Protein AF-A0A6J7ZXY6-F1 (afdb_monomer)

Secondary structure (DSSP, 8-state):
-HHHHHHHHHHH-GGGHHHHHHHHHTTTS--HHHHHHHHHHHHHHT------------S-TTTT-EEEEEEEEEEEEETTTTEEEEEEEEEEE-TT--EEEEEEEEEE-SS--SSHHHHHHHHHHHHHHHHHHHHHHHHHHTT-TT---EEEEE-S-HHHHHHHH--SPPS-TTHHHHHHHHHHHHHTTSB-

Radius of gyration: 18.3 Å; Cα contacts (8 Å, |Δi|>4): 300; chains: 1; bounding box: 50×27×46 Å

Sequence (192 aa):
MVGQLNWAVQGSRPDLAFELVDLSTKLKSALVCDLLRAIKNIGKLQDIGPIQFFPSLKGNVTEDWEIFVFSDAVLGNINDGKGSTGAHIVWIKDRIGKCCPISWQANKIERVVRSSIAAEALSLQDGLETALYFRKIIGDICGVGERIITITAFIDDKSVTEALKSTKLVEDKRLRIDIAAICEMIQNNYVR

Mean predicted aligned error: 6.18 Å

Organism: Mytilus coruscus (NCBI:txid42192)

pLDDT: mean 86.57, std 6.49, range [59.22, 95.5]

Structure (mmCIF, N/CA/C/O backbone):
data_AF-A0A6J7ZXY6-F1
#
_entry.id   AF-A0A6J7ZXY6-F1
#
loop_
_atom_site.group_PDB
_atom_site.id
_atom_site.type_symbol
_atom_site.label_atom_id
_atom_site.label_alt_id
_atom_site.label_comp_id
_atom_site.label_asym_id
_atom_site.label_entity_id
_atom_site.label_seq_id
_atom_site.pdbx_PDB_ins_code
_atom_site.Cartn_x
_atom_site.Cartn_y
_atom_site.Cartn_z
_atom_site.occupancy
_atom_site.B_iso_or_equiv
_atom_site.auth_seq_id
_atom_site.auth_comp_id
_atom_site.auth_asym_id
_atom_site.auth_atom_id
_atom_site.pdbx_PDB_model_num
ATOM 1 N N . MET A 1 1 ? 21.987 -8.716 -5.758 1.00 75.31 1 MET A N 1
ATOM 2 C CA . MET A 1 1 ? 21.887 -7.273 -5.438 1.00 75.31 1 MET A CA 1
ATOM 3 C C . MET A 1 1 ? 20.440 -6.816 -5.311 1.00 75.31 1 MET A C 1
ATOM 5 O O . MET A 1 1 ? 20.047 -6.510 -4.197 1.00 75.31 1 MET A O 1
ATOM 9 N N . VAL A 1 2 ? 19.613 -6.857 -6.366 1.00 83.75 2 VAL A N 1
ATOM 10 C CA . VAL A 1 2 ? 18.188 -6.445 -6.272 1.00 83.75 2 VAL A CA 1
ATOM 11 C C . VAL A 1 2 ? 17.410 -7.242 -5.215 1.00 83.75 2 VAL A C 1
ATOM 13 O O . VAL A 1 2 ? 16.651 -6.657 -4.457 1.00 83.75 2 VAL A O 1
ATOM 16 N N . GLY A 1 3 ? 17.671 -8.545 -5.063 1.00 85.62 3 GLY A N 1
ATOM 17 C CA . GLY A 1 3 ? 17.055 -9.344 -3.992 1.00 85.62 3 GLY A CA 1
ATOM 18 C C . GLY A 1 3 ? 17.457 -8.931 -2.565 1.00 85.62 3 GLY A C 1
ATOM 19 O O . GLY A 1 3 ? 16.627 -8.970 -1.667 1.00 85.62 3 GLY A O 1
ATOM 20 N N . GLN A 1 4 ? 18.701 -8.482 -2.354 1.00 85.44 4 GLN A N 1
ATOM 21 C CA . GLN A 1 4 ? 19.146 -7.972 -1.046 1.00 85.44 4 GLN A CA 1
ATOM 22 C C . GLN A 1 4 ? 18.495 -6.621 -0.738 1.00 85.44 4 GLN A C 1
ATOM 24 O O . GLN A 1 4 ? 18.045 -6.396 0.381 1.00 85.44 4 GLN A O 1
ATOM 29 N N . LEU A 1 5 ? 18.398 -5.752 -1.752 1.00 87.12 5 LEU A N 1
ATOM 30 C CA . LEU A 1 5 ? 17.653 -4.501 -1.655 1.00 87.12 5 LEU A CA 1
ATOM 31 C C . LEU A 1 5 ? 16.178 -4.775 -1.339 1.00 87.12 5 LEU A C 1
ATOM 33 O O . LEU A 1 5 ? 15.639 -4.135 -0.450 1.00 87.12 5 LEU A O 1
ATOM 37 N N . ASN A 1 6 ? 15.556 -5.762 -1.994 1.00 89.81 6 ASN A N 1
ATOM 38 C CA . ASN A 1 6 ? 14.167 -6.143 -1.738 1.00 89.81 6 ASN A CA 1
ATOM 39 C C . ASN A 1 6 ? 13.936 -6.522 -0.272 1.00 89.81 6 ASN A C 1
ATOM 41 O O . ASN A 1 6 ? 13.023 -6.005 0.362 1.00 89.81 6 ASN A O 1
ATOM 45 N N . TRP A 1 7 ? 14.799 -7.374 0.282 1.00 88.44 7 TRP A N 1
ATOM 46 C CA . TRP A 1 7 ? 14.688 -7.796 1.677 1.00 88.44 7 TRP A CA 1
ATOM 47 C C . TRP A 1 7 ? 14.783 -6.611 2.652 1.00 88.44 7 TRP A C 1
ATOM 49 O O . TRP A 1 7 ? 13.962 -6.486 3.557 1.00 88.44 7 TRP A O 1
ATOM 59 N N . ALA A 1 8 ? 15.733 -5.697 2.430 1.00 87.75 8 ALA A N 1
ATOM 60 C CA . ALA A 1 8 ? 15.884 -4.509 3.269 1.00 87.75 8 ALA A CA 1
ATOM 61 C C . ALA A 1 8 ? 14.718 -3.516 3.107 1.00 87.75 8 ALA A C 1
ATOM 63 O O . ALA A 1 8 ? 14.231 -2.958 4.088 1.00 87.75 8 ALA A O 1
ATOM 64 N N . VAL A 1 9 ? 14.236 -3.318 1.877 1.00 88.88 9 VAL A N 1
ATOM 65 C CA . VAL A 1 9 ? 13.092 -2.450 1.571 1.00 88.88 9 VAL A CA 1
ATOM 66 C C . VAL A 1 9 ? 11.843 -2.934 2.282 1.00 88.88 9 VAL A C 1
ATOM 68 O O . VAL A 1 9 ? 11.211 -2.141 2.969 1.00 88.88 9 VAL A O 1
ATOM 71 N N . GLN A 1 10 ? 11.509 -4.219 2.157 1.00 86.25 10 GLN A N 1
ATOM 72 C CA . GLN A 1 10 ? 10.311 -4.796 2.771 1.00 86.25 10 GLN A CA 1
ATOM 73 C C . GLN A 1 10 ? 10.369 -4.795 4.304 1.00 86.25 10 GLN A C 1
ATOM 75 O O . GLN A 1 10 ? 9.326 -4.757 4.945 1.00 86.25 10 GLN A O 1
ATOM 80 N N . GLY A 1 11 ? 11.569 -4.845 4.890 1.00 83.38 11 GLY A N 1
ATOM 81 C CA . GLY A 1 11 ? 11.743 -4.916 6.341 1.00 83.38 11 GLY A CA 1
ATOM 82 C C . GLY A 1 11 ? 11.893 -3.568 7.046 1.00 83.38 11 GLY A C 1
ATOM 83 O O . GLY A 1 11 ? 11.428 -3.428 8.172 1.00 83.38 11 GLY A O 1
ATOM 84 N N . SER A 1 12 ? 12.568 -2.588 6.435 1.00 85.31 12 SER A N 1
ATOM 85 C CA . SER A 1 12 ? 12.948 -1.356 7.148 1.00 85.31 12 SER A CA 1
ATOM 86 C C . SER A 1 12 ? 13.054 -0.083 6.302 1.00 85.31 12 SER A C 1
ATOM 88 O O . SER A 1 12 ? 13.195 1.004 6.870 1.00 85.31 12 SER A O 1
ATOM 90 N N . ARG A 1 13 ? 13.015 -0.176 4.964 1.00 86.31 13 ARG A N 1
ATOM 91 C CA . ARG A 1 13 ? 13.361 0.935 4.051 1.00 86.31 13 ARG A CA 1
ATOM 92 C C . ARG A 1 13 ? 12.286 1.217 2.990 1.00 86.31 13 ARG A C 1
ATOM 94 O O . ARG A 1 13 ? 12.505 0.950 1.806 1.00 86.31 13 ARG A O 1
ATOM 101 N N . PRO A 1 14 ? 11.133 1.788 3.387 1.00 87.88 14 PRO A N 1
ATOM 102 C CA . PRO A 1 14 ? 10.033 2.110 2.478 1.00 87.88 14 PRO A CA 1
ATOM 103 C C . PRO A 1 14 ? 10.421 3.199 1.471 1.00 87.88 14 PRO A C 1
ATOM 105 O O . PRO A 1 14 ? 9.926 3.211 0.350 1.00 87.88 14 PRO A O 1
ATOM 108 N N . ASP A 1 15 ? 11.366 4.069 1.832 1.00 87.81 15 ASP A N 1
ATOM 109 C CA . ASP A 1 15 ? 11.908 5.139 0.989 1.00 87.81 15 ASP A CA 1
ATOM 110 C C . ASP A 1 15 ? 12.564 4.625 -0.304 1.00 87.81 15 ASP A C 1
ATOM 112 O O . ASP A 1 15 ? 12.616 5.336 -1.307 1.00 87.81 15 ASP A O 1
ATOM 116 N N . LEU A 1 16 ? 13.044 3.379 -0.304 1.00 89.31 16 LEU A N 1
ATOM 117 C CA . LEU A 1 16 ? 13.686 2.745 -1.456 1.00 89.31 16 LEU A CA 1
ATOM 118 C C . LEU A 1 16 ? 12.733 1.832 -2.250 1.00 89.31 16 LEU A C 1
ATOM 120 O O . LEU A 1 16 ? 13.167 1.193 -3.211 1.00 89.31 16 LEU A O 1
ATOM 124 N N . ALA A 1 17 ? 11.444 1.779 -1.895 1.00 89.81 17 ALA A N 1
ATOM 125 C CA . ALA A 1 17 ? 10.475 0.892 -2.538 1.00 89.81 17 ALA A CA 1
ATOM 126 C C . ALA A 1 17 ? 10.299 1.184 -4.034 1.00 89.81 17 ALA A C 1
ATOM 128 O O . ALA A 1 17 ? 10.324 0.263 -4.846 1.00 89.81 17 ALA A O 1
ATOM 129 N N . PHE A 1 18 ? 10.215 2.456 -4.431 1.00 89.75 18 PHE A N 1
ATOM 130 C CA . PHE A 1 18 ? 10.118 2.818 -5.848 1.00 89.75 18 PHE A CA 1
ATOM 131 C C . PHE A 1 18 ? 11.374 2.427 -6.643 1.00 89.75 18 PHE A C 1
ATOM 133 O O . PHE A 1 18 ? 11.282 1.841 -7.722 1.00 89.75 18 PHE A O 1
ATOM 140 N N . GLU A 1 19 ? 12.556 2.716 -6.093 1.00 89.31 19 GLU A N 1
ATOM 141 C CA . GLU A 1 19 ? 13.845 2.376 -6.708 1.00 89.31 19 GLU A CA 1
ATOM 142 C C . GLU A 1 19 ? 13.975 0.872 -6.957 1.00 89.31 19 GLU A C 1
ATOM 144 O O . GLU A 1 19 ? 14.462 0.443 -8.004 1.00 89.31 19 GLU A O 1
ATOM 149 N N . LEU A 1 20 ? 13.503 0.064 -6.010 1.00 90.62 20 LEU A N 1
ATOM 150 C CA . LEU A 1 20 ? 13.447 -1.379 -6.159 1.00 90.62 20 LEU A CA 1
ATOM 151 C C . LEU A 1 20 ? 12.555 -1.803 -7.336 1.00 90.62 20 LEU A C 1
ATOM 153 O O . LEU A 1 20 ? 12.966 -2.664 -8.115 1.00 90.62 20 LEU A O 1
ATOM 157 N N . VAL A 1 21 ? 11.363 -1.214 -7.478 1.00 90.69 21 VAL A N 1
ATOM 158 C CA . VAL A 1 21 ? 10.442 -1.529 -8.583 1.00 90.69 21 VAL A CA 1
ATOM 159 C C . VAL A 1 21 ? 11.074 -1.173 -9.925 1.00 90.69 21 VAL A C 1
ATOM 161 O O . VAL A 1 21 ? 11.109 -2.020 -10.818 1.00 90.69 21 VAL A O 1
ATOM 164 N N . ASP A 1 22 ? 11.629 0.034 -10.063 1.00 89.06 22 ASP A N 1
ATOM 165 C CA . ASP A 1 22 ? 12.266 0.480 -11.309 1.00 89.06 22 ASP A CA 1
ATOM 166 C C . ASP A 1 22 ? 13.415 -0.461 -11.710 1.00 89.06 22 ASP A C 1
ATOM 168 O O . ASP A 1 22 ? 13.424 -1.008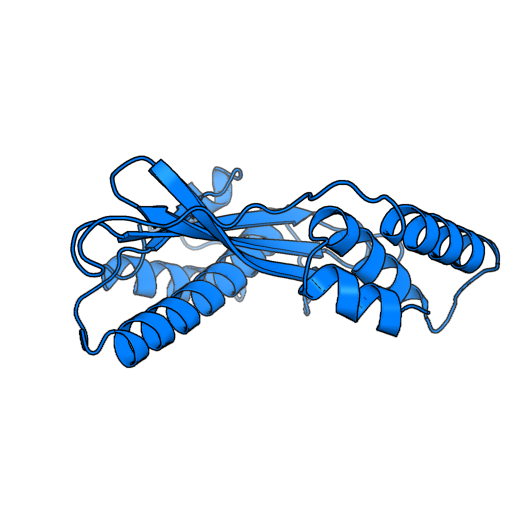 -12.817 1.00 89.06 22 ASP A O 1
ATOM 172 N N . LEU A 1 23 ? 14.332 -0.761 -10.782 1.00 89.56 23 LEU A N 1
ATOM 173 C CA . LEU A 1 23 ? 15.446 -1.684 -11.030 1.00 89.56 23 LEU A CA 1
ATOM 174 C C . LEU A 1 23 ? 14.967 -3.106 -11.363 1.00 89.56 23 LEU A C 1
ATOM 176 O O . LEU A 1 23 ? 15.538 -3.756 -12.239 1.00 89.56 23 LEU A O 1
ATOM 180 N N . SER A 1 24 ? 13.911 -3.585 -10.699 1.00 89.00 24 SER A N 1
ATOM 181 C CA . SER A 1 24 ? 13.323 -4.906 -10.952 1.00 89.00 24 SER A CA 1
ATOM 182 C C . SER A 1 24 ? 12.752 -5.011 -12.369 1.00 89.00 24 SER A C 1
ATOM 184 O O . SER A 1 24 ? 12.989 -5.996 -13.072 1.00 89.00 24 SER A O 1
ATOM 186 N N . THR A 1 25 ? 12.071 -3.965 -12.849 1.00 86.69 25 THR A N 1
ATOM 187 C CA . THR A 1 25 ? 11.499 -3.962 -14.206 1.00 86.69 25 THR A CA 1
ATOM 188 C C . THR A 1 25 ? 12.548 -3.960 -15.317 1.00 86.69 25 THR A C 1
ATOM 190 O O . THR A 1 25 ? 12.292 -4.499 -16.396 1.00 86.69 25 THR A O 1
ATOM 193 N N . LYS A 1 26 ? 13.751 -3.444 -15.041 1.00 86.94 26 LYS A N 1
ATOM 194 C CA . LYS A 1 26 ? 14.862 -3.353 -16.000 1.00 86.94 26 LYS A CA 1
ATOM 195 C C . LYS A 1 26 ? 15.798 -4.560 -15.997 1.00 86.94 26 LYS A C 1
ATOM 197 O O . LYS A 1 26 ? 16.698 -4.610 -16.825 1.00 86.94 26 LYS A O 1
ATOM 202 N N . LEU A 1 27 ? 15.585 -5.570 -15.146 1.00 84.62 27 LEU A N 1
ATOM 203 C CA . LEU A 1 27 ? 16.504 -6.712 -14.994 1.00 84.62 27 LEU A CA 1
ATOM 204 C C . LEU A 1 27 ? 16.863 -7.433 -16.306 1.00 84.62 27 LEU A C 1
ATOM 206 O O . LEU A 1 27 ? 17.979 -7.924 -16.444 1.00 84.62 27 LEU A O 1
ATOM 210 N N . LYS A 1 28 ? 15.938 -7.499 -17.273 1.00 84.75 28 LYS A N 1
ATOM 211 C CA . LYS A 1 28 ? 16.173 -8.161 -18.571 1.00 84.75 28 LYS A CA 1
ATOM 212 C C . LYS A 1 28 ? 17.023 -7.335 -19.541 1.00 84.75 28 LYS A C 1
ATOM 214 O O . LYS A 1 28 ? 17.613 -7.904 -20.451 1.00 84.75 28 LYS A O 1
ATOM 219 N N . SER A 1 29 ? 17.055 -6.017 -19.373 1.00 86.56 29 SER A N 1
ATOM 220 C CA . SER A 1 29 ? 17.682 -5.060 -20.292 1.00 86.56 29 SER A CA 1
ATOM 221 C C . SER A 1 29 ? 18.500 -4.013 -19.533 1.00 86.56 29 SER A C 1
ATOM 223 O O . SER A 1 29 ? 18.517 -2.844 -19.912 1.00 86.56 29 SER A O 1
ATOM 225 N N . ALA A 1 30 ? 19.120 -4.420 -18.423 1.00 86.19 30 ALA A N 1
ATOM 226 C CA . ALA A 1 30 ? 19.816 -3.514 -17.521 1.00 86.19 30 ALA A CA 1
ATOM 227 C C . ALA A 1 30 ? 21.109 -2.987 -18.157 1.00 86.19 30 ALA A C 1
ATOM 229 O O . ALA A 1 30 ? 21.893 -3.749 -18.727 1.00 86.19 30 ALA A O 1
ATOM 230 N N . LEU A 1 31 ? 21.345 -1.684 -18.020 1.00 90.25 31 LEU A N 1
ATOM 231 C CA . LEU A 1 31 ? 22.559 -1.013 -18.474 1.00 90.25 31 LEU A CA 1
ATOM 232 C C . LEU A 1 31 ? 23.545 -0.810 -17.313 1.00 90.25 31 LEU A C 1
ATOM 234 O O . LEU A 1 31 ? 23.211 -0.946 -16.135 1.00 90.25 31 LEU A O 1
ATOM 238 N N . VAL A 1 32 ? 24.782 -0.416 -17.634 1.00 90.12 32 VAL A N 1
ATOM 239 C CA . VAL A 1 32 ? 25.810 -0.097 -16.622 1.00 90.12 32 VAL A CA 1
ATOM 240 C C . VAL A 1 32 ? 25.341 1.018 -15.677 1.00 90.12 32 VAL A C 1
ATOM 242 O O . VAL A 1 32 ? 25.630 0.980 -14.482 1.00 90.12 32 VAL A O 1
ATOM 245 N N . CYS A 1 33 ? 24.569 1.987 -16.177 1.00 89.44 33 CYS A N 1
ATOM 246 C CA . CYS A 1 33 ? 23.995 3.043 -15.344 1.00 89.44 33 CYS A CA 1
ATOM 247 C C . CYS A 1 33 ? 23.005 2.503 -14.294 1.00 89.44 33 CYS A C 1
ATOM 249 O O . CYS A 1 33 ? 23.024 2.978 -13.157 1.00 89.44 33 CYS A O 1
ATOM 251 N N . ASP A 1 34 ? 22.207 1.479 -14.619 1.00 90.00 34 ASP A N 1
ATOM 252 C CA . ASP A 1 34 ? 21.283 0.841 -13.672 1.00 90.00 34 ASP A CA 1
ATOM 253 C C . ASP A 1 34 ? 22.047 0.091 -12.573 1.00 90.00 34 ASP A C 1
ATOM 255 O O . ASP A 1 34 ? 21.680 0.152 -11.398 1.00 90.00 34 ASP A O 1
ATOM 259 N N . LEU A 1 35 ? 23.167 -0.553 -12.927 1.00 89.25 35 LEU A N 1
ATOM 260 C CA . LEU A 1 35 ? 24.052 -1.192 -11.951 1.00 89.25 35 LEU A CA 1
ATOM 261 C C . LEU A 1 35 ? 24.656 -0.167 -10.980 1.00 89.25 35 LEU A C 1
ATOM 263 O O . LEU A 1 35 ? 24.633 -0.380 -9.767 1.00 89.25 35 LEU A O 1
ATOM 267 N N . LEU A 1 36 ? 25.152 0.965 -11.489 1.00 91.31 36 LEU A N 1
ATOM 268 C CA . LEU A 1 36 ? 25.684 2.047 -10.652 1.00 91.31 36 LEU A CA 1
ATOM 269 C C . LEU A 1 36 ? 24.608 2.629 -9.722 1.00 91.31 36 LEU A C 1
ATOM 271 O O . LEU A 1 36 ? 24.882 2.906 -8.551 1.00 91.31 36 LEU A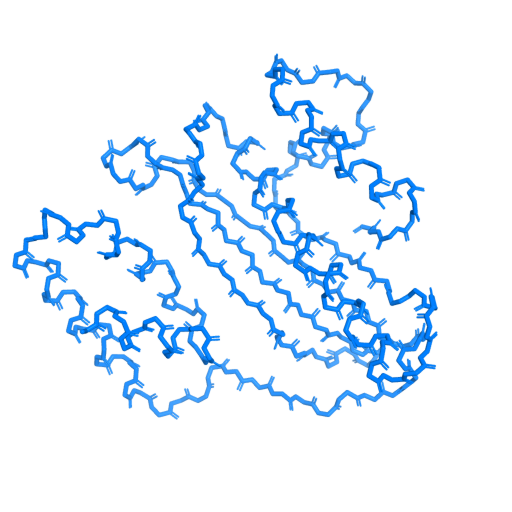 O 1
ATOM 275 N N . ARG A 1 37 ? 23.366 2.759 -10.204 1.00 90.31 37 ARG A N 1
ATOM 276 C CA . ARG A 1 37 ? 22.218 3.185 -9.389 1.00 90.31 37 ARG A CA 1
ATOM 277 C C . ARG A 1 37 ? 21.902 2.176 -8.284 1.00 90.31 37 ARG A C 1
ATOM 279 O O . ARG A 1 37 ? 21.715 2.576 -7.135 1.00 90.31 37 ARG A O 1
ATOM 286 N N . ALA A 1 38 ? 21.920 0.879 -8.593 1.00 89.31 38 ALA A N 1
ATOM 287 C CA . ALA A 1 38 ? 21.727 -0.180 -7.606 1.00 89.31 38 ALA A CA 1
ATOM 288 C C . ALA A 1 38 ? 22.808 -0.154 -6.511 1.00 89.31 38 ALA A C 1
ATOM 290 O O . ALA A 1 38 ? 22.477 -0.232 -5.329 1.00 89.31 3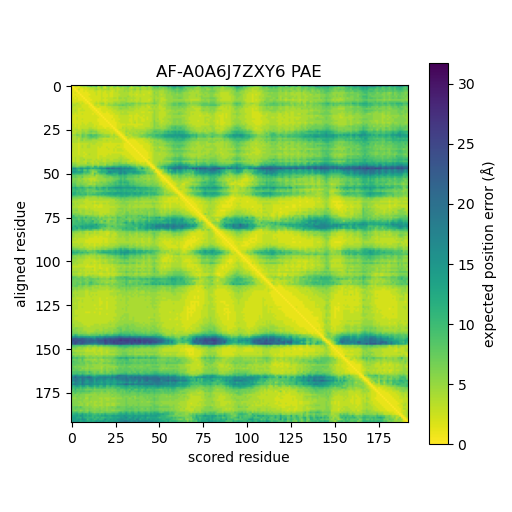8 ALA A O 1
ATOM 291 N N . ILE A 1 39 ? 24.084 0.022 -6.881 1.00 90.00 39 ILE A N 1
ATOM 292 C CA . ILE A 1 39 ? 25.198 0.163 -5.926 1.00 90.00 39 ILE A CA 1
ATOM 293 C C . ILE A 1 39 ? 24.979 1.376 -5.017 1.00 90.00 39 ILE A C 1
ATOM 295 O O . ILE A 1 39 ? 25.091 1.257 -3.799 1.00 90.00 39 ILE A O 1
ATOM 299 N N . LYS A 1 40 ? 24.606 2.528 -5.589 1.00 89.62 40 LYS A N 1
ATOM 300 C CA . LYS A 1 40 ? 24.323 3.747 -4.820 1.00 89.62 40 LYS A CA 1
ATOM 301 C C . LYS A 1 40 ? 23.202 3.533 -3.800 1.00 89.62 40 LYS A C 1
ATOM 303 O O . LYS A 1 40 ? 23.330 3.965 -2.659 1.00 89.62 40 LYS A O 1
ATOM 308 N N . ASN A 1 41 ? 22.117 2.862 -4.190 1.00 87.50 41 ASN A N 1
ATOM 309 C CA . ASN A 1 41 ? 20.995 2.586 -3.289 1.00 87.50 41 ASN A CA 1
ATOM 310 C C . ASN A 1 41 ? 21.355 1.568 -2.196 1.00 87.50 41 ASN A C 1
ATOM 312 O O . ASN A 1 41 ? 20.910 1.725 -1.065 1.00 87.50 41 ASN A O 1
ATOM 316 N N . ILE A 1 42 ? 22.209 0.581 -2.486 1.00 87.00 42 ILE A N 1
ATOM 317 C CA . ILE A 1 42 ? 22.758 -0.314 -1.453 1.00 87.00 42 ILE A CA 1
ATOM 318 C C . ILE A 1 42 ? 23.657 0.458 -0.483 1.00 87.00 42 ILE A C 1
ATOM 320 O O . ILE A 1 42 ? 23.590 0.216 0.715 1.00 87.00 42 ILE A O 1
ATOM 324 N N . GLY A 1 43 ? 24.440 1.425 -0.968 1.00 86.06 43 GLY A N 1
ATOM 325 C CA . GLY A 1 43 ? 25.197 2.333 -0.102 1.00 86.06 43 GLY A CA 1
ATOM 326 C C . GLY A 1 43 ? 24.293 3.070 0.890 1.00 86.06 43 GLY A C 1
ATOM 327 O O . GLY A 1 43 ? 24.576 3.076 2.079 1.00 86.06 43 GLY A O 1
ATOM 328 N N . LYS A 1 44 ? 23.138 3.579 0.435 1.00 84.25 44 LYS A N 1
ATOM 329 C CA . LYS A 1 44 ? 22.141 4.214 1.320 1.00 84.25 44 LYS A CA 1
ATOM 330 C C . LYS A 1 44 ? 21.564 3.264 2.373 1.00 84.25 44 LYS A C 1
ATOM 332 O O . LYS A 1 44 ? 21.110 3.730 3.412 1.00 84.25 44 LYS A O 1
ATOM 337 N N . LEU A 1 45 ? 21.524 1.949 2.125 1.00 81.00 45 LEU A N 1
ATOM 338 C CA . LEU A 1 45 ? 21.080 0.975 3.135 1.00 81.00 45 LEU A CA 1
ATOM 339 C C . LEU A 1 45 ? 22.048 0.887 4.317 1.00 81.00 45 LEU A C 1
ATOM 341 O O . LEU A 1 45 ? 21.635 0.483 5.398 1.00 81.00 45 LEU A O 1
ATOM 345 N N . GLN A 1 46 ? 23.320 1.230 4.104 1.00 79.44 46 GLN A N 1
ATOM 346 C CA . GLN A 1 46 ? 24.345 1.218 5.146 1.00 79.44 46 GLN A CA 1
ATOM 347 C C . GLN A 1 46 ? 24.275 2.458 6.049 1.00 79.44 46 GLN A C 1
ATOM 349 O O . GLN A 1 46 ? 24.948 2.487 7.079 1.00 79.44 46 GLN A O 1
ATOM 354 N N . ASP A 1 47 ? 23.456 3.458 5.701 1.00 79.06 47 ASP A N 1
ATOM 355 C CA . ASP A 1 47 ? 23.191 4.601 6.571 1.00 79.06 47 ASP A CA 1
ATOM 356 C C . ASP A 1 47 ? 22.506 4.121 7.864 1.00 79.06 47 ASP A C 1
ATOM 358 O O . ASP A 1 47 ? 21.484 3.438 7.838 1.00 79.06 47 ASP A O 1
ATOM 362 N N . ILE A 1 48 ? 23.077 4.492 9.013 1.00 63.66 48 ILE A N 1
ATOM 363 C CA . ILE A 1 48 ? 22.755 3.926 10.342 1.00 63.66 48 ILE A CA 1
ATOM 364 C C . ILE A 1 48 ? 21.470 4.544 10.952 1.00 63.66 48 ILE A C 1
ATOM 366 O O . ILE A 1 48 ? 21.034 4.173 12.040 1.00 63.66 48 ILE A O 1
ATOM 370 N N . GLY A 1 49 ? 20.834 5.499 10.268 1.00 70.69 49 GLY A N 1
ATOM 371 C CA . GLY A 1 49 ? 19.658 6.205 10.780 1.00 70.69 49 GLY A CA 1
ATOM 372 C C . GLY A 1 49 ? 18.384 5.346 10.756 1.00 70.69 49 GLY A C 1
ATOM 373 O O . GLY A 1 49 ? 18.007 4.870 9.683 1.00 70.69 49 GLY A O 1
ATOM 374 N N . PRO A 1 50 ? 17.670 5.173 11.887 1.00 65.31 50 PRO A N 1
ATOM 375 C CA . PRO A 1 50 ? 16.371 4.513 11.876 1.00 65.31 50 PRO A CA 1
ATOM 376 C C . PRO A 1 50 ? 15.346 5.396 11.154 1.00 65.31 50 PRO A C 1
ATOM 378 O O . PRO A 1 50 ? 15.046 6.505 11.591 1.00 65.31 50 PRO A O 1
ATOM 381 N N . ILE A 1 51 ? 14.801 4.893 10.045 1.00 76.94 51 ILE A N 1
ATOM 382 C CA . ILE A 1 51 ? 13.706 5.548 9.304 1.00 76.94 51 ILE A CA 1
ATOM 383 C C . ILE A 1 51 ? 12.340 5.156 9.883 1.00 76.94 51 ILE A C 1
ATOM 385 O O . ILE A 1 51 ? 11.358 5.874 9.706 1.00 76.94 51 ILE A O 1
ATOM 389 N N . GLN A 1 52 ? 12.276 4.043 10.618 1.00 77.81 52 GLN A N 1
ATOM 390 C CA . GLN A 1 52 ? 11.047 3.510 11.195 1.00 77.81 52 GLN A CA 1
ATOM 391 C C . GLN A 1 52 ? 11.116 3.456 12.711 1.00 77.81 52 GLN A C 1
ATOM 393 O O . GLN A 1 52 ? 12.113 3.031 13.295 1.00 77.81 52 GLN A O 1
ATOM 398 N N . PHE A 1 53 ? 10.008 3.837 13.337 1.00 82.56 53 PHE A N 1
ATOM 399 C CA . PHE A 1 53 ? 9.830 3.790 14.776 1.00 82.56 53 PHE A CA 1
ATOM 400 C C . PHE A 1 53 ? 8.568 2.997 15.094 1.00 82.56 53 PHE A C 1
ATOM 402 O O . PHE A 1 53 ? 7.524 3.205 14.479 1.00 82.56 53 PHE A O 1
ATOM 409 N N . PHE A 1 54 ? 8.674 2.112 16.083 1.00 86.88 54 PHE A N 1
ATOM 410 C CA . PHE A 1 54 ? 7.571 1.291 16.576 1.00 86.88 54 PHE A CA 1
ATOM 411 C C . PHE A 1 54 ? 7.252 1.694 18.017 1.00 86.88 54 PHE A C 1
ATOM 413 O O . PHE A 1 54 ? 7.745 1.072 18.964 1.00 86.88 54 PHE A O 1
ATOM 420 N N . PRO A 1 55 ? 6.499 2.786 18.228 1.00 87.75 55 PRO A N 1
ATOM 421 C CA . PRO A 1 55 ? 6.071 3.158 19.565 1.00 87.75 55 PRO A CA 1
ATOM 422 C C . PRO A 1 55 ? 5.161 2.083 20.182 1.00 87.75 55 PRO A C 1
ATOM 424 O O . PRO A 1 55 ? 4.377 1.429 19.502 1.00 87.75 55 PRO A O 1
ATOM 427 N N . SER A 1 56 ? 5.209 1.931 21.510 1.00 88.25 56 SER A N 1
ATOM 428 C CA . SER A 1 56 ? 4.222 1.107 22.221 1.00 88.25 56 SER A CA 1
ATOM 429 C C . SER A 1 56 ? 2.844 1.761 22.117 1.00 88.25 56 SER A C 1
ATOM 431 O O . SER A 1 56 ? 2.611 2.806 22.740 1.00 88.25 56 SER A O 1
ATOM 433 N N . LEU A 1 57 ? 1.963 1.118 21.350 1.00 88.25 57 LEU A N 1
ATOM 434 C CA . LEU A 1 57 ? 0.544 1.448 21.248 1.00 88.25 57 LEU A CA 1
ATOM 435 C C . LEU A 1 57 ? -0.139 1.191 22.592 1.00 88.25 57 LEU A C 1
ATOM 437 O O . LEU A 1 57 ? 0.159 0.203 23.275 1.00 88.25 57 LEU A O 1
ATOM 441 N N . LYS A 1 58 ? -1.020 2.103 22.998 1.00 87.75 58 LYS A N 1
ATOM 442 C CA . LYS A 1 58 ? -1.797 1.998 24.240 1.00 87.75 58 LYS A CA 1
ATOM 443 C C . LYS A 1 58 ? -3.284 1.814 23.939 1.00 87.75 58 LYS A C 1
ATOM 445 O O . LYS A 1 58 ? -3.730 2.029 22.818 1.00 87.75 58 LYS A O 1
ATOM 450 N N . GLY A 1 59 ? -4.040 1.418 24.959 1.00 84.69 59 GLY A N 1
ATOM 451 C CA . GLY A 1 59 ? -5.490 1.249 24.859 1.00 84.69 59 GLY A CA 1
ATOM 452 C C . GLY A 1 59 ? -5.939 -0.158 24.468 1.00 84.69 59 GLY A C 1
ATOM 453 O O . GLY A 1 59 ? -5.133 -1.080 24.337 1.00 84.69 59 GLY A O 1
ATOM 454 N N . ASN A 1 60 ? -7.252 -0.309 24.341 1.00 84.56 60 ASN A N 1
ATOM 455 C CA . ASN A 1 60 ? -7.923 -1.530 23.925 1.00 84.56 60 ASN A CA 1
ATOM 456 C C . ASN A 1 60 ? -7.937 -1.627 22.395 1.00 84.56 60 ASN A C 1
ATOM 458 O O . ASN A 1 60 ? -8.405 -0.720 21.712 1.00 84.56 60 ASN A O 1
ATOM 462 N N . VAL A 1 61 ? -7.497 -2.768 21.867 1.00 82.88 61 VAL A N 1
ATOM 463 C CA . VAL A 1 61 ? -7.416 -3.064 20.427 1.00 82.88 61 VAL A CA 1
ATOM 464 C C . VAL A 1 61 ? -8.730 -2.802 19.686 1.00 82.88 61 VAL A C 1
ATOM 466 O O . VAL A 1 61 ? -8.717 -2.370 18.543 1.00 82.88 61 VAL A O 1
ATOM 469 N N . THR A 1 62 ? -9.875 -3.050 20.319 1.00 80.25 62 THR A N 1
ATOM 470 C CA . THR A 1 62 ? -11.180 -2.956 19.633 1.00 80.25 62 THR A CA 1
ATOM 471 C C . THR A 1 62 ? -11.794 -1.567 19.601 1.00 80.25 62 THR A C 1
ATOM 473 O O . THR A 1 62 ? -12.662 -1.316 18.772 1.00 80.25 62 THR A O 1
ATOM 476 N N . GLU A 1 63 ? -11.370 -0.679 20.495 1.00 82.81 63 GLU A N 1
ATOM 477 C CA . GLU A 1 63 ? -11.996 0.635 20.680 1.00 82.81 63 GLU A CA 1
ATOM 478 C C . GLU A 1 63 ? -11.026 1.775 20.372 1.00 82.81 63 GLU A C 1
ATOM 480 O O . GLU A 1 63 ? -11.430 2.808 19.844 1.00 82.81 63 GLU A O 1
ATOM 485 N N . ASP A 1 64 ? -9.746 1.587 20.695 1.00 88.25 64 ASP A N 1
ATOM 486 C CA . ASP A 1 64 ? -8.733 2.634 20.617 1.00 88.25 64 ASP A CA 1
ATOM 487 C C . ASP A 1 64 ? -7.836 2.511 19.382 1.00 88.25 64 ASP A C 1
ATOM 489 O O . ASP A 1 64 ? -7.115 3.463 19.079 1.00 88.25 64 ASP A O 1
ATOM 493 N N . TRP A 1 65 ? -7.807 1.353 18.711 1.00 90.69 65 TRP A N 1
ATOM 494 C CA . TRP A 1 65 ? -6.923 1.135 17.565 1.00 90.69 65 TRP A CA 1
ATOM 495 C C . TRP A 1 65 ? -7.644 1.374 16.243 1.00 90.69 65 TRP A C 1
ATOM 497 O O . TRP A 1 65 ? -8.800 0.998 16.051 1.00 90.69 65 TRP A O 1
ATOM 507 N N . GLU A 1 66 ? -6.917 1.974 15.312 1.00 91.88 66 GLU A N 1
ATOM 508 C CA . GLU A 1 66 ? -7.388 2.299 13.972 1.00 91.88 66 GLU A CA 1
ATOM 509 C C . GLU A 1 66 ? -6.292 1.971 12.956 1.00 91.88 66 GLU A C 1
ATOM 511 O O . GLU A 1 66 ? -5.107 2.196 13.215 1.00 91.88 66 GLU A O 1
ATOM 516 N N . ILE A 1 67 ? -6.673 1.423 11.804 1.00 93.75 67 ILE A N 1
ATOM 517 C CA . ILE A 1 67 ? -5.757 1.137 10.699 1.00 93.75 67 ILE A CA 1
ATOM 518 C C . ILE A 1 67 ? -5.897 2.238 9.657 1.00 93.75 67 ILE A C 1
ATOM 520 O O . ILE A 1 67 ? -6.998 2.544 9.212 1.00 93.75 67 ILE A O 1
ATOM 524 N N . PHE A 1 68 ? -4.774 2.806 9.239 1.00 94.62 68 PHE A N 1
ATOM 525 C CA . PHE A 1 68 ? -4.719 3.800 8.178 1.00 94.62 68 PHE A CA 1
ATOM 526 C C . PHE A 1 68 ? -4.079 3.232 6.932 1.00 94.62 68 PHE A C 1
ATOM 528 O O . PHE A 1 68 ? -3.043 2.577 7.013 1.00 94.62 68 PHE A O 1
ATOM 535 N N . VAL A 1 69 ? -4.663 3.539 5.783 1.00 95.50 69 VAL A N 1
ATOM 536 C CA . VAL A 1 69 ? -4.090 3.226 4.476 1.00 95.50 69 VAL A CA 1
ATOM 537 C C . VAL A 1 69 ? -3.830 4.531 3.759 1.00 95.50 69 VAL A C 1
ATOM 539 O O . VAL A 1 69 ? -4.753 5.307 3.550 1.00 95.50 69 VAL A O 1
ATOM 542 N N . PHE A 1 70 ? -2.587 4.768 3.372 1.00 94.81 70 PHE A N 1
ATOM 543 C CA . PHE A 1 70 ? -2.253 5.818 2.419 1.00 94.81 70 PHE A CA 1
ATOM 544 C C . PHE A 1 70 ? -1.942 5.146 1.096 1.00 94.81 70 PHE A C 1
ATOM 546 O O . PHE A 1 70 ? -1.179 4.178 1.075 1.00 94.81 70 PHE A O 1
ATOM 553 N N . SER A 1 71 ? -2.532 5.643 0.020 1.00 94.19 71 SER A N 1
ATOM 554 C CA . SER A 1 71 ? -2.287 5.156 -1.331 1.00 94.19 71 SER A CA 1
ATOM 555 C C . SER A 1 71 ? -1.967 6.323 -2.254 1.00 94.19 71 SER A C 1
ATOM 557 O O . SER A 1 71 ? -2.465 7.427 -2.043 1.00 94.19 71 SER A O 1
ATOM 559 N N . ASP A 1 72 ? -1.092 6.056 -3.215 1.00 92.88 72 ASP A N 1
ATOM 560 C CA . ASP A 1 72 ? -0.666 6.977 -4.266 1.00 92.88 72 ASP A CA 1
ATOM 561 C C . ASP A 1 72 ? -0.345 6.148 -5.521 1.00 92.88 72 ASP A C 1
ATOM 563 O O . ASP A 1 72 ? 0.093 4.986 -5.428 1.00 92.88 72 ASP A O 1
ATOM 567 N N . ALA A 1 73 ? -0.572 6.705 -6.707 1.00 92.06 73 ALA A N 1
ATOM 568 C CA . ALA A 1 73 ? -0.207 6.084 -7.964 1.00 92.06 73 ALA A CA 1
ATOM 569 C C . ALA A 1 73 ? 0.245 7.090 -9.028 1.00 92.06 73 ALA A C 1
ATOM 571 O O . ALA A 1 73 ? -0.373 8.112 -9.303 1.00 92.06 73 ALA A O 1
ATOM 572 N N . VAL A 1 74 ? 1.278 6.707 -9.781 1.00 89.94 74 VAL A N 1
ATOM 573 C CA . VAL A 1 74 ? 1.797 7.521 -10.884 1.00 89.94 74 VAL A CA 1
ATOM 574 C C . VAL A 1 74 ? 1.601 6.808 -12.218 1.00 89.94 74 VAL A C 1
ATOM 576 O O . VAL A 1 74 ? 2.087 5.694 -12.442 1.00 89.94 74 VAL A O 1
ATOM 579 N N . LEU A 1 75 ? 0.907 7.486 -13.136 1.00 88.56 75 LEU A N 1
ATOM 580 C CA . LEU A 1 75 ? 0.640 7.016 -14.495 1.00 88.56 75 LEU A CA 1
ATOM 581 C C . LEU A 1 75 ? 1.894 7.113 -15.380 1.00 88.56 75 LEU A C 1
ATOM 583 O O . LEU A 1 75 ? 2.475 8.185 -15.530 1.00 88.56 75 LEU A O 1
ATOM 587 N N . GLY A 1 76 ? 2.262 6.014 -16.042 1.00 83.38 76 GLY A N 1
ATOM 588 C CA . GLY A 1 76 ? 3.247 6.038 -17.133 1.00 83.38 76 GLY A CA 1
ATOM 589 C C . GLY A 1 76 ? 4.690 6.350 -16.711 1.00 83.38 76 GLY A C 1
ATOM 590 O O . GLY A 1 76 ? 5.469 6.849 -17.515 1.00 83.38 76 GLY A O 1
ATOM 591 N N . ASN A 1 77 ? 5.079 6.092 -15.466 1.00 85.19 77 ASN A N 1
ATOM 592 C CA . ASN A 1 77 ? 6.419 6.407 -14.959 1.00 85.19 77 ASN A CA 1
ATOM 593 C C . ASN A 1 77 ? 7.476 5.313 -15.210 1.00 85.19 77 ASN A C 1
ATOM 595 O O . ASN A 1 77 ? 8.664 5.572 -15.025 1.00 85.19 77 ASN A O 1
ATOM 599 N N . ILE A 1 78 ? 7.077 4.104 -15.621 1.00 81.75 78 ILE A N 1
ATOM 600 C CA . ILE A 1 78 ? 7.980 2.954 -15.804 1.00 81.75 78 ILE A CA 1
ATOM 601 C C . ILE A 1 78 ? 7.876 2.397 -17.235 1.00 81.75 78 ILE A C 1
ATOM 603 O O . ILE A 1 78 ? 6.846 2.527 -17.898 1.00 81.75 78 ILE A O 1
ATOM 607 N N . ASN A 1 79 ? 8.936 1.736 -17.720 1.00 76.38 79 ASN A N 1
ATOM 608 C CA . ASN A 1 79 ? 9.013 1.094 -19.042 1.00 76.38 79 ASN A CA 1
ATOM 609 C C . ASN A 1 79 ? 8.697 2.056 -20.203 1.00 76.38 79 ASN A C 1
ATOM 611 O O . ASN A 1 79 ? 7.794 1.786 -21.001 1.00 76.38 79 ASN A O 1
ATOM 615 N N . ASP A 1 80 ? 9.413 3.180 -20.276 1.00 75.44 80 ASP A N 1
ATOM 616 C CA . ASP A 1 80 ? 9.286 4.175 -21.352 1.00 75.44 80 ASP A CA 1
ATOM 617 C C . ASP A 1 80 ? 7.850 4.695 -21.545 1.00 75.44 80 ASP A C 1
ATOM 619 O O . ASP A 1 80 ? 7.349 4.801 -22.665 1.00 75.44 80 ASP A O 1
ATOM 623 N N . GLY A 1 81 ? 7.142 4.967 -20.444 1.00 73.38 81 GLY A N 1
ATOM 624 C CA . GLY A 1 81 ? 5.787 5.526 -20.496 1.00 73.38 81 GLY A CA 1
ATOM 625 C C . GLY A 1 81 ? 4.654 4.502 -20.523 1.00 73.38 81 GLY A C 1
ATOM 626 O O . GLY A 1 81 ? 3.486 4.882 -20.518 1.00 73.38 81 GLY A O 1
ATOM 627 N N . LYS A 1 82 ? 4.962 3.199 -20.577 1.00 75.19 82 LYS A N 1
ATOM 628 C CA . LYS A 1 82 ? 3.946 2.145 -20.769 1.00 75.19 82 LYS A CA 1
ATOM 629 C C . LYS A 1 82 ? 3.425 1.541 -19.467 1.00 75.19 82 LYS A C 1
ATOM 631 O O . LYS A 1 82 ? 2.335 0.974 -19.453 1.00 75.19 82 LYS A O 1
ATOM 636 N N . GLY A 1 83 ? 4.219 1.579 -18.402 1.00 82.12 83 GLY A N 1
ATOM 637 C CA . GLY A 1 83 ? 3.882 1.046 -17.084 1.00 82.12 83 GLY A CA 1
ATOM 638 C C . GLY A 1 83 ? 3.543 2.158 -16.102 1.00 82.12 83 GLY A C 1
ATOM 639 O O . GLY A 1 83 ? 4.102 3.245 -16.182 1.00 82.12 83 GLY A O 1
ATOM 640 N N . SER A 1 84 ? 2.639 1.863 -15.173 1.00 89.25 84 SER A N 1
ATOM 641 C CA . SER A 1 84 ? 2.303 2.745 -14.050 1.00 89.25 84 SER A CA 1
ATOM 642 C C . SER A 1 84 ? 2.700 2.070 -12.744 1.00 89.25 84 SER A C 1
ATOM 644 O O . SER A 1 84 ? 2.733 0.835 -12.686 1.00 89.25 84 SER A O 1
ATOM 646 N N . THR A 1 85 ? 2.979 2.858 -11.715 1.00 91.69 85 THR A N 1
ATOM 647 C CA . THR A 1 85 ? 3.323 2.357 -10.379 1.00 91.69 85 THR A CA 1
ATOM 648 C C . THR A 1 85 ? 2.242 2.755 -9.400 1.00 91.69 85 THR A C 1
ATOM 650 O O . THR A 1 85 ? 1.833 3.910 -9.396 1.00 91.69 85 THR A O 1
ATOM 653 N N . GLY A 1 86 ? 1.826 1.808 -8.569 1.00 92.31 86 GLY A N 1
ATOM 654 C CA . GLY A 1 86 ? 1.036 2.068 -7.374 1.00 92.31 86 GLY A CA 1
ATOM 655 C C . GLY A 1 86 ? 1.895 1.828 -6.140 1.00 92.31 86 GLY A C 1
ATOM 656 O O . GLY A 1 86 ? 2.758 0.941 -6.136 1.00 92.31 86 GLY A O 1
ATOM 657 N N . ALA A 1 87 ? 1.681 2.627 -5.107 1.00 93.50 87 ALA A N 1
ATOM 658 C CA . ALA A 1 87 ? 2.247 2.403 -3.796 1.00 93.50 87 ALA A CA 1
ATOM 659 C C . ALA A 1 87 ? 1.190 2.604 -2.713 1.00 93.50 87 ALA A C 1
ATOM 661 O O . ALA A 1 87 ? 0.315 3.463 -2.812 1.00 93.50 87 ALA A O 1
ATOM 662 N N . HIS A 1 88 ? 1.305 1.820 -1.651 1.00 94.44 88 HIS A N 1
ATOM 663 C CA . HIS A 1 88 ? 0.508 2.014 -0.455 1.00 94.44 88 HIS A CA 1
ATOM 664 C C . HIS A 1 88 ? 1.342 1.768 0.798 1.00 94.44 88 HIS A C 1
ATOM 666 O O . HIS A 1 88 ? 2.315 1.007 0.797 1.00 94.44 88 HIS A O 1
ATOM 672 N N . ILE A 1 89 ? 0.940 2.411 1.889 1.00 94.31 89 ILE A N 1
ATOM 673 C CA . ILE A 1 89 ? 1.470 2.158 3.224 1.00 94.31 89 ILE A CA 1
ATOM 674 C C . ILE A 1 89 ? 0.325 2.041 4.223 1.00 94.31 89 ILE A C 1
ATOM 676 O O . ILE A 1 89 ? -0.562 2.890 4.299 1.00 94.31 89 ILE A O 1
ATOM 680 N N . VAL A 1 90 ? 0.371 0.966 4.999 1.00 95.12 90 VAL A N 1
ATOM 681 C CA . VAL A 1 90 ? -0.581 0.637 6.049 1.00 95.12 90 VAL A CA 1
ATOM 682 C C . VAL A 1 90 ? 0.051 0.942 7.397 1.00 95.12 90 VAL A C 1
ATOM 684 O O . VAL A 1 90 ? 1.125 0.436 7.732 1.00 95.12 90 VAL A O 1
ATOM 687 N N . TRP A 1 91 ? -0.639 1.748 8.187 1.00 94.44 91 TRP A N 1
ATOM 688 C CA . TRP A 1 91 ? -0.270 2.095 9.549 1.00 94.44 91 TRP A CA 1
ATOM 689 C C . TRP A 1 91 ? -1.324 1.588 10.516 1.00 94.44 91 TRP A C 1
ATOM 691 O O . TRP A 1 91 ? -2.491 1.444 10.168 1.00 94.44 91 TRP A O 1
ATOM 701 N N . ILE A 1 92 ? -0.919 1.395 11.761 1.00 93.25 92 ILE A N 1
ATOM 702 C CA . ILE A 1 92 ? -1.832 1.284 12.889 1.00 93.25 92 ILE A CA 1
ATOM 703 C C . ILE A 1 92 ? -1.596 2.435 13.841 1.00 93.25 92 ILE A C 1
ATOM 705 O O . ILE A 1 92 ? -0.454 2.824 14.081 1.00 93.25 92 ILE A O 1
ATOM 709 N N . LYS A 1 93 ? -2.678 2.974 14.374 1.00 92.81 93 LYS A N 1
ATOM 710 C CA . LYS A 1 93 ? -2.684 4.111 15.273 1.00 92.81 93 LYS A CA 1
ATOM 711 C C . LYS A 1 93 ? -3.438 3.757 16.546 1.00 92.81 93 LYS A C 1
ATOM 713 O O . LYS A 1 93 ? -4.450 3.067 16.489 1.00 92.81 93 LYS A O 1
ATOM 718 N N . ASP A 1 94 ? -2.960 4.268 17.677 1.00 91.00 94 ASP A N 1
ATOM 719 C CA . ASP A 1 94 ? -3.725 4.290 18.923 1.00 91.00 94 ASP A CA 1
ATOM 720 C C . ASP A 1 94 ? -4.511 5.599 19.115 1.00 91.00 94 ASP A C 1
ATOM 722 O O . ASP A 1 94 ? -4.284 6.618 18.453 1.00 91.00 94 ASP A O 1
ATOM 726 N N . ARG A 1 95 ? -5.411 5.614 20.097 1.00 87.25 95 ARG A N 1
ATOM 727 C CA . ARG A 1 95 ? -6.205 6.796 20.458 1.00 87.25 95 ARG A CA 1
ATOM 728 C C . ARG A 1 95 ? -5.370 8.041 20.790 1.00 87.25 95 ARG A C 1
ATOM 730 O O . ARG A 1 95 ? -5.858 9.157 20.629 1.00 87.25 95 ARG A O 1
ATOM 737 N N . ILE A 1 96 ? -4.132 7.871 21.256 1.00 86.06 96 ILE A N 1
ATOM 738 C CA . ILE A 1 96 ? -3.224 8.964 21.645 1.00 86.06 96 ILE A CA 1
ATOM 739 C C . ILE A 1 96 ? -2.504 9.544 20.410 1.00 86.06 96 ILE A C 1
ATOM 741 O O . ILE A 1 96 ? -1.907 10.616 20.481 1.00 86.06 96 ILE A O 1
ATOM 745 N N . GLY A 1 97 ? -2.597 8.876 19.258 1.00 84.06 97 GLY A N 1
ATOM 746 C CA . GLY A 1 97 ? -1.976 9.295 18.007 1.00 84.06 97 GLY A CA 1
ATOM 747 C C . GLY A 1 97 ? -0.572 8.742 17.796 1.00 84.06 97 GLY A C 1
ATOM 748 O O . GLY A 1 97 ? 0.143 9.234 16.926 1.00 84.06 97 GLY A O 1
ATOM 749 N N . LYS A 1 98 ? -0.160 7.725 18.561 1.00 90.06 98 LYS A N 1
ATOM 750 C CA . LYS A 1 98 ? 1.051 6.965 18.244 1.00 90.06 98 LYS A CA 1
ATOM 751 C C . LYS A 1 98 ? 0.745 6.035 17.085 1.00 90.06 98 LYS A C 1
ATOM 753 O O . LYS A 1 98 ? -0.221 5.281 17.150 1.00 90.06 98 LYS A O 1
ATOM 758 N N . CYS A 1 99 ? 1.591 6.076 16.061 1.00 90.81 99 CYS A N 1
ATOM 759 C CA . CYS A 1 99 ? 1.414 5.283 1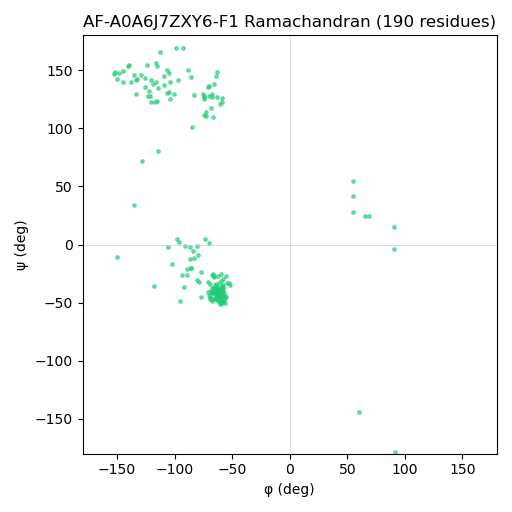4.855 1.00 90.81 99 CYS A CA 1
ATOM 760 C C . CYS A 1 99 ? 2.611 4.358 14.628 1.00 90.81 99 CYS A C 1
ATOM 762 O O . CYS A 1 99 ? 3.756 4.765 14.824 1.00 90.81 99 CYS A O 1
ATOM 764 N N . CYS A 1 100 ? 2.338 3.142 14.167 1.00 91.25 100 CYS A N 1
ATOM 765 C CA . CYS A 1 100 ? 3.334 2.171 13.732 1.00 91.25 100 CYS A CA 1
ATOM 766 C C . CYS A 1 100 ? 3.062 1.803 12.268 1.00 91.25 100 CYS A C 1
ATOM 768 O O . CYS A 1 100 ? 1.931 1.417 11.960 1.00 91.25 100 CYS A O 1
ATOM 770 N N . PRO A 1 101 ? 4.051 1.880 11.363 1.00 91.50 101 PRO A N 1
ATOM 7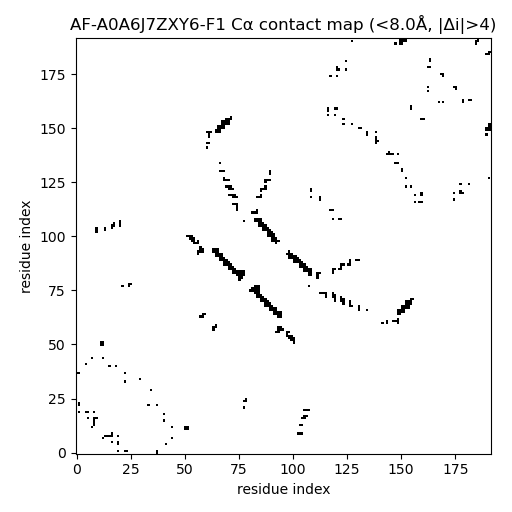71 C CA . PRO A 1 101 ? 3.892 1.338 10.020 1.00 91.50 101 PRO A CA 1
ATOM 772 C C . PRO A 1 101 ? 3.874 -0.194 10.110 1.00 91.50 101 PRO A C 1
ATOM 774 O O . PRO A 1 101 ? 4.758 -0.782 10.723 1.00 91.50 101 PRO A O 1
ATOM 777 N N . ILE A 1 102 ? 2.866 -0.848 9.534 1.00 90.69 102 ILE A N 1
ATOM 778 C CA . ILE A 1 102 ? 2.758 -2.317 9.534 1.00 90.69 102 ILE A CA 1
ATOM 779 C C . ILE A 1 102 ? 3.334 -2.889 8.246 1.00 90.69 102 ILE A C 1
ATOM 781 O O . ILE A 1 102 ? 4.091 -3.856 8.265 1.00 90.69 102 ILE A O 1
ATOM 785 N N . SER A 1 103 ? 2.928 -2.314 7.120 1.00 92.62 103 SER A N 1
ATOM 786 C CA . SER A 1 103 ? 3.266 -2.830 5.804 1.00 92.62 103 SER A CA 1
ATOM 787 C C . SER A 1 103 ? 3.283 -1.702 4.797 1.00 92.62 103 SER A C 1
ATOM 789 O O . SER A 1 103 ? 2.535 -0.736 4.912 1.00 92.62 103 SER A O 1
ATOM 791 N N . TRP A 1 104 ? 4.157 -1.819 3.815 1.00 93.19 104 TRP A N 1
ATOM 792 C CA . TRP A 1 104 ? 4.234 -0.918 2.684 1.00 93.19 104 TRP A CA 1
ATOM 793 C C . TRP A 1 104 ? 4.622 -1.721 1.463 1.00 93.19 104 TRP A C 1
ATOM 795 O O . TRP A 1 104 ? 5.366 -2.703 1.540 1.00 93.19 104 TRP A O 1
ATOM 805 N N . GLN A 1 105 ? 4.153 -1.260 0.318 1.00 91.56 105 GLN A N 1
ATOM 806 C CA . GLN A 1 105 ? 4.499 -1.865 -0.944 1.00 91.56 105 GLN A CA 1
ATOM 807 C C . GLN A 1 105 ? 4.476 -0.809 -2.036 1.00 91.56 105 GLN A C 1
ATOM 809 O O . GLN A 1 105 ? 3.626 0.076 -2.049 1.00 91.56 105 GLN A O 1
ATOM 814 N N . ALA A 1 106 ? 5.419 -0.922 -2.963 1.00 91.81 106 ALA A N 1
ATOM 815 C CA . ALA A 1 106 ? 5.351 -0.262 -4.252 1.00 91.81 106 ALA A CA 1
ATOM 816 C C . ALA A 1 106 ? 5.441 -1.359 -5.306 1.00 91.81 106 ALA A C 1
ATOM 818 O O . ALA A 1 106 ? 6.323 -2.214 -5.220 1.00 91.81 106 ALA A O 1
ATOM 819 N N . ASN A 1 107 ? 4.548 -1.335 -6.288 1.00 90.44 107 ASN A N 1
ATOM 820 C CA . ASN A 1 107 ? 4.520 -2.303 -7.373 1.00 90.44 107 ASN A CA 1
ATOM 821 C C . ASN A 1 107 ? 4.212 -1.614 -8.694 1.00 90.44 107 ASN A C 1
ATOM 823 O O . ASN A 1 107 ? 3.522 -0.597 -8.764 1.00 90.44 107 ASN A O 1
ATOM 827 N N . LYS A 1 108 ? 4.659 -2.245 -9.777 1.00 89.94 108 LYS A N 1
ATOM 828 C CA . LYS A 1 108 ? 4.105 -1.952 -11.091 1.00 89.94 108 LYS A CA 1
ATOM 829 C C . LYS A 1 108 ? 2.655 -2.442 -11.118 1.00 89.94 108 LYS A C 1
ATOM 831 O O . LYS A 1 108 ? 2.415 -3.618 -10.864 1.00 89.94 108 LYS A O 1
ATOM 836 N N . ILE A 1 109 ? 1.730 -1.566 -11.494 1.00 89.06 109 ILE A N 1
ATOM 837 C CA . ILE A 1 109 ? 0.327 -1.925 -11.708 1.00 89.06 109 ILE A CA 1
ATOM 838 C C . ILE A 1 109 ? 0.269 -3.005 -12.794 1.00 89.06 109 ILE A C 1
ATOM 840 O O . ILE A 1 109 ? 0.831 -2.833 -13.882 1.00 89.06 109 ILE A O 1
ATOM 844 N N . GLU A 1 110 ? -0.385 -4.131 -12.493 1.00 81.88 110 GLU A N 1
ATOM 845 C CA . GLU A 1 110 ? -0.350 -5.333 -13.337 1.00 81.88 110 GLU A CA 1
ATOM 846 C C . GLU A 1 110 ? -0.860 -5.073 -14.759 1.00 81.88 110 GLU A C 1
ATOM 848 O O . GLU A 1 110 ? -0.334 -5.611 -15.739 1.00 81.88 110 GLU A O 1
ATOM 853 N N . ARG A 1 111 ? -1.866 -4.200 -14.881 1.00 83.19 111 ARG A N 1
ATOM 854 C CA . ARG A 1 111 ? -2.472 -3.817 -16.157 1.00 83.19 111 ARG A CA 1
ATOM 855 C C . ARG A 1 111 ? -2.066 -2.411 -16.589 1.00 83.19 111 ARG A C 1
ATOM 857 O O . ARG A 1 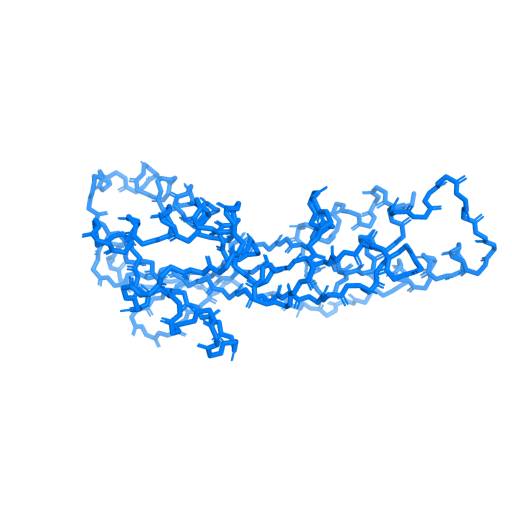111 ? -1.872 -1.510 -15.779 1.00 83.19 111 ARG A O 1
ATOM 864 N N . VAL A 1 112 ? -2.030 -2.203 -17.904 1.00 83.62 112 VAL A N 1
ATOM 865 C CA . VAL A 1 112 ? -1.857 -0.865 -18.482 1.00 83.62 112 VAL A CA 1
ATOM 866 C C . VAL A 1 112 ? -3.150 -0.076 -18.291 1.00 83.62 112 VAL A C 1
ATOM 868 O O . VAL A 1 112 ? -4.175 -0.376 -18.907 1.00 83.62 112 VAL A O 1
ATOM 871 N N . VAL A 1 113 ? -3.089 0.924 -17.422 1.00 85.25 113 VAL A N 1
ATOM 872 C CA . VAL A 1 113 ? -4.158 1.894 -17.174 1.00 85.25 113 VAL A CA 1
ATOM 873 C C . VAL A 1 113 ? -4.036 3.082 -18.128 1.00 85.25 113 VAL A C 1
ATOM 875 O O . VAL A 1 113 ? -2.945 3.414 -18.587 1.00 85.25 113 VAL A O 1
ATOM 878 N N . ARG A 1 114 ? -5.171 3.704 -18.469 1.00 85.00 114 ARG A N 1
ATOM 879 C CA . ARG A 1 114 ? -5.240 4.827 -19.427 1.00 85.00 114 ARG A CA 1
ATOM 880 C C . ARG A 1 114 ? -5.470 6.188 -18.766 1.00 85.00 114 ARG A C 1
ATOM 882 O O . ARG A 1 114 ? -5.525 7.195 -19.460 1.00 85.00 114 ARG A O 1
ATOM 889 N N . SER A 1 115 ? -5.630 6.217 -17.448 1.00 87.81 115 SER A N 1
ATOM 890 C CA . SER A 1 115 ? -6.001 7.409 -16.687 1.00 87.81 115 SER A CA 1
ATOM 891 C C . SER A 1 115 ? -5.450 7.337 -15.267 1.00 87.81 115 SER A C 1
ATOM 893 O O . SER A 1 115 ? -5.393 6.246 -14.699 1.00 87.81 115 SER A O 1
ATOM 895 N N . SER A 1 116 ? -5.123 8.492 -14.676 1.00 88.94 116 SER A N 1
ATOM 896 C CA . SER A 1 116 ? -4.611 8.577 -13.296 1.00 88.94 116 SER A CA 1
ATOM 897 C C . SER A 1 116 ? -5.595 7.989 -12.289 1.00 88.94 116 SER A C 1
ATOM 899 O O . SER A 1 116 ? -5.217 7.129 -11.509 1.00 88.94 116 SER A O 1
ATOM 901 N N . ILE A 1 117 ? -6.887 8.310 -12.430 1.00 90.19 117 ILE A N 1
ATOM 902 C CA . ILE A 1 117 ? -7.958 7.771 -11.577 1.00 90.19 117 ILE A CA 1
ATOM 903 C C . ILE A 1 117 ? -7.981 6.234 -11.537 1.00 90.19 117 ILE A C 1
ATOM 905 O O . ILE A 1 117 ? -8.315 5.637 -10.522 1.00 90.19 117 ILE A O 1
ATOM 909 N N . ALA A 1 118 ? -7.608 5.577 -12.642 1.00 89.44 118 ALA A N 1
ATOM 910 C CA . ALA A 1 118 ? -7.571 4.120 -12.708 1.00 89.44 118 ALA A CA 1
ATOM 911 C C . ALA A 1 118 ? -6.320 3.553 -12.034 1.00 89.44 118 ALA A C 1
ATOM 913 O O . ALA A 1 118 ? -6.371 2.447 -11.512 1.00 89.44 118 ALA A O 1
ATOM 914 N N . ALA A 1 119 ? -5.203 4.283 -12.086 1.00 90.88 119 ALA A N 1
ATOM 915 C CA . ALA A 1 119 ? -3.981 3.915 -11.386 1.00 90.88 119 ALA A CA 1
ATOM 916 C C . ALA A 1 119 ? -4.186 4.028 -9.867 1.00 90.88 119 ALA A C 1
ATOM 918 O O . ALA A 1 119 ? -3.924 3.074 -9.140 1.00 90.88 119 ALA A O 1
ATOM 919 N N . GLU A 1 120 ? -4.733 5.164 -9.432 1.00 91.56 120 GLU A N 1
ATOM 920 C CA . GLU A 1 120 ? -5.034 5.488 -8.036 1.00 91.56 120 GLU A CA 1
ATOM 921 C C . GLU A 1 120 ? -6.033 4.506 -7.426 1.00 91.56 120 GLU A C 1
ATOM 923 O O . GLU A 1 120 ? -5.770 3.912 -6.386 1.00 91.56 120 GLU A O 1
ATOM 928 N N . ALA A 1 121 ? -7.156 4.249 -8.107 1.00 91.50 121 ALA A N 1
ATOM 929 C CA . ALA A 1 121 ? -8.169 3.324 -7.603 1.00 91.50 121 ALA A CA 1
ATOM 930 C C . ALA A 1 121 ? -7.635 1.894 -7.411 1.00 91.50 121 ALA A C 1
ATOM 932 O O . ALA A 1 121 ? -8.006 1.235 -6.445 1.00 91.50 121 ALA A O 1
ATOM 933 N N . LEU A 1 122 ? -6.755 1.419 -8.301 1.00 91.56 122 LEU A N 1
ATOM 934 C CA . LEU A 1 122 ? -6.125 0.102 -8.154 1.00 91.56 122 LEU A CA 1
ATOM 935 C C . LEU A 1 122 ? -5.129 0.077 -6.994 1.00 91.56 122 LEU A C 1
ATOM 937 O O . LEU A 1 122 ? -5.136 -0.858 -6.204 1.00 91.56 122 LEU A O 1
ATOM 941 N N . SER A 1 123 ? -4.301 1.117 -6.870 1.00 92.81 123 SER A N 1
ATOM 942 C CA . SER A 1 123 ? -3.360 1.244 -5.751 1.00 92.81 123 SER A CA 1
ATOM 943 C C . SER A 1 123 ? -4.094 1.276 -4.405 1.00 92.81 123 SER A C 1
ATOM 945 O O . SER A 1 123 ? -3.665 0.649 -3.432 1.00 92.81 123 SER A O 1
ATOM 947 N N . LEU A 1 124 ? -5.238 1.965 -4.364 1.00 93.50 124 LEU A N 1
ATOM 948 C CA . LEU A 1 124 ? -6.111 2.034 -3.201 1.00 93.50 124 LEU A CA 1
ATOM 949 C C . LEU A 1 124 ? -6.716 0.671 -2.879 1.00 93.50 124 LEU A C 1
ATOM 951 O O . LEU A 1 124 ? -6.701 0.269 -1.718 1.00 93.50 124 LEU A O 1
ATOM 955 N N . GLN A 1 125 ? -7.238 -0.032 -3.885 1.00 92.94 125 GLN A N 1
ATOM 956 C CA . GLN A 1 125 ? -7.800 -1.366 -3.707 1.00 92.94 125 GLN A CA 1
ATOM 957 C C . GLN A 1 125 ? -6.771 -2.316 -3.082 1.00 92.94 125 GLN A C 1
ATOM 959 O O . GLN A 1 125 ? -7.057 -2.914 -2.045 1.00 92.94 125 GLN A O 1
ATOM 964 N N . ASP A 1 126 ? -5.559 -2.375 -3.640 1.00 93.06 126 ASP A N 1
ATOM 965 C CA . ASP A 1 126 ? -4.465 -3.197 -3.109 1.00 93.06 126 ASP A CA 1
ATOM 966 C C . ASP A 1 126 ? -4.141 -2.830 -1.647 1.00 93.06 126 ASP A C 1
ATOM 968 O O . ASP A 1 126 ? -3.940 -3.698 -0.794 1.00 93.06 126 ASP A O 1
ATOM 972 N N . GLY A 1 127 ? -4.115 -1.532 -1.324 1.00 93.88 127 GLY A N 1
ATOM 973 C CA . GLY A 1 127 ? -3.871 -1.061 0.041 1.00 93.88 127 GLY A CA 1
ATOM 974 C C . GLY A 1 127 ? -4.981 -1.443 1.025 1.00 93.88 127 GLY A C 1
ATOM 975 O O . GLY A 1 127 ? -4.697 -1.817 2.167 1.00 93.88 127 GLY A O 1
ATOM 976 N N . LEU A 1 128 ? -6.242 -1.385 0.592 1.00 93.81 128 LEU A N 1
ATOM 977 C CA . LEU A 1 128 ? -7.399 -1.783 1.394 1.00 93.81 128 LEU A CA 1
ATOM 978 C C . LEU A 1 128 ? -7.439 -3.291 1.638 1.00 93.81 128 LEU A C 1
ATOM 980 O O . LEU A 1 128 ? -7.712 -3.716 2.760 1.00 93.81 128 LEU A O 1
ATOM 984 N N . GLU A 1 129 ? -7.121 -4.101 0.630 1.00 93.19 129 GLU A N 1
ATOM 985 C CA . GLU A 1 129 ? -7.010 -5.554 0.774 1.00 93.19 129 GLU A CA 1
ATOM 986 C C . GLU A 1 129 ? -5.909 -5.926 1.779 1.00 93.19 129 GLU A C 1
ATOM 988 O O . GLU A 1 129 ? -6.149 -6.715 2.701 1.00 93.19 129 GLU A O 1
ATOM 993 N N . THR A 1 130 ? -4.742 -5.278 1.692 1.00 93.94 130 THR A N 1
ATOM 994 C CA . THR A 1 130 ? -3.670 -5.419 2.690 1.00 93.94 130 THR A CA 1
ATOM 995 C C . THR A 1 130 ? -4.148 -5.039 4.095 1.00 93.94 130 THR A C 1
ATOM 997 O O . THR A 1 130 ? -3.881 -5.753 5.066 1.00 93.94 130 THR A O 1
ATOM 1000 N N . ALA A 1 131 ? -4.893 -3.943 4.239 1.00 93.50 131 ALA A N 1
ATOM 1001 C CA . ALA A 1 131 ? -5.414 -3.515 5.535 1.00 93.50 131 ALA A CA 1
ATOM 1002 C C . ALA A 1 131 ? -6.454 -4.480 6.118 1.00 93.50 131 ALA A C 1
ATOM 1004 O O . ALA A 1 131 ? -6.412 -4.771 7.315 1.00 93.50 131 ALA A O 1
ATOM 1005 N N . LEU A 1 132 ? -7.354 -5.018 5.290 1.00 91.88 132 LEU A N 1
ATOM 1006 C CA . LEU A 1 132 ? -8.324 -6.037 5.699 1.00 91.88 132 LEU A CA 1
ATOM 1007 C C . LEU A 1 132 ? -7.625 -7.316 6.168 1.00 91.88 132 LEU A C 1
ATOM 1009 O O . LEU A 1 132 ? -8.015 -7.902 7.183 1.00 91.88 132 LEU A O 1
ATOM 1013 N N . TYR A 1 133 ? -6.559 -7.716 5.475 1.00 92.69 133 TYR A N 1
ATOM 1014 C CA . TYR A 1 133 ? -5.723 -8.841 5.877 1.00 92.69 133 TYR A CA 1
ATOM 1015 C C . TYR A 1 133 ? -5.096 -8.620 7.262 1.00 92.69 133 TYR A C 1
ATOM 1017 O O . TYR A 1 133 ? -5.255 -9.457 8.154 1.00 92.69 133 TYR A O 1
ATOM 1025 N N . PHE A 1 134 ? -4.456 -7.468 7.491 1.00 91.75 134 PHE A N 1
ATOM 1026 C CA . PHE A 1 134 ? -3.856 -7.162 8.794 1.00 91.75 134 PHE A CA 1
ATOM 1027 C C . PHE A 1 134 ? -4.884 -7.011 9.907 1.00 91.75 134 PHE A C 1
ATOM 1029 O O . PHE A 1 134 ? -4.650 -7.481 11.019 1.00 91.75 134 PHE A O 1
AT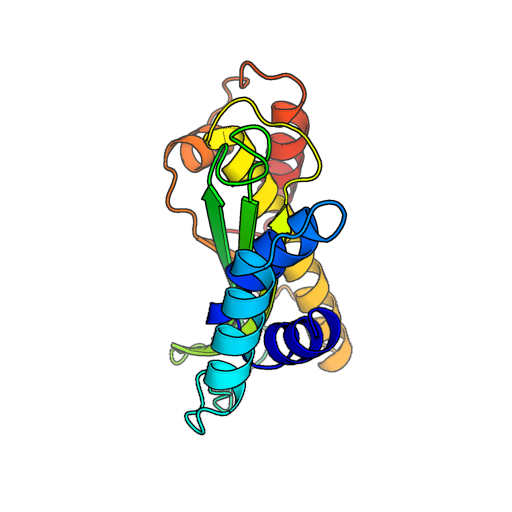OM 1036 N N . ARG A 1 135 ? -6.044 -6.422 9.615 1.00 89.88 135 ARG A N 1
ATOM 1037 C CA . ARG A 1 135 ? -7.156 -6.352 10.561 1.00 89.88 135 ARG A CA 1
ATOM 1038 C C . ARG A 1 135 ? -7.558 -7.740 11.054 1.00 89.88 135 ARG A C 1
ATOM 1040 O O . ARG A 1 135 ? -7.736 -7.917 12.256 1.00 89.88 135 ARG A O 1
ATOM 1047 N N . LYS A 1 136 ? -7.673 -8.715 10.147 1.00 90.00 136 LYS A N 1
ATOM 1048 C CA . LYS A 1 136 ? -8.002 -10.099 10.508 1.00 90.00 136 LYS A CA 1
ATOM 1049 C C . LYS A 1 136 ? -6.915 -10.726 11.380 1.00 90.00 136 LYS A C 1
ATOM 1051 O O . LYS A 1 136 ? -7.226 -11.268 12.433 1.00 90.00 136 LYS A O 1
ATOM 1056 N N . ILE A 1 137 ? -5.647 -10.573 10.995 1.00 91.25 137 ILE A N 1
ATOM 1057 C CA . ILE A 1 137 ? -4.508 -11.088 11.771 1.00 91.25 137 ILE A CA 1
ATOM 1058 C C . ILE A 1 137 ? -4.481 -10.513 13.186 1.00 91.25 137 ILE A C 1
ATOM 1060 O O . ILE A 1 137 ? -4.315 -11.258 14.146 1.00 91.25 137 ILE A O 1
ATOM 1064 N N . ILE A 1 138 ? -4.637 -9.197 13.330 1.00 89.06 138 ILE A N 1
ATOM 1065 C CA . ILE A 1 138 ? -4.626 -8.548 14.645 1.00 89.06 138 ILE A CA 1
ATOM 1066 C C . ILE A 1 138 ? -5.826 -9.023 15.471 1.00 89.06 138 ILE A C 1
ATOM 1068 O O . ILE A 1 138 ? -5.670 -9.319 16.655 1.00 89.06 138 ILE A O 1
ATOM 1072 N N . GLY A 1 139 ? -7.000 -9.150 14.845 1.00 88.19 139 GLY A N 1
ATOM 1073 C CA . GLY A 1 139 ? -8.199 -9.701 15.476 1.00 88.19 139 GLY A CA 1
ATOM 1074 C C . GLY A 1 139 ? -7.976 -11.103 16.049 1.00 88.19 139 GLY A C 1
ATOM 1075 O O . GLY A 1 139 ? -8.315 -11.352 17.210 1.00 88.19 139 GLY A O 1
ATOM 1076 N N . ASP A 1 140 ? -7.345 -11.977 15.263 1.00 88.62 140 ASP A N 1
ATOM 1077 C CA . ASP A 1 140 ? -7.031 -13.356 15.643 1.00 88.62 140 ASP A CA 1
ATOM 1078 C C . ASP A 1 140 ? -5.963 -13.414 16.750 1.00 88.62 140 ASP A C 1
ATOM 1080 O O . ASP A 1 140 ? -6.150 -14.105 17.751 1.00 88.62 140 ASP A O 1
ATOM 1084 N N . ILE A 1 141 ? -4.871 -12.647 16.624 1.00 88.81 141 ILE A N 1
ATOM 1085 C CA . ILE A 1 141 ? -3.782 -12.596 17.621 1.00 88.81 141 ILE A CA 1
ATOM 1086 C C . ILE A 1 141 ? -4.287 -12.077 18.970 1.00 88.81 141 ILE A C 1
ATOM 1088 O O . ILE A 1 141 ? -3.898 -12.587 20.021 1.00 88.81 141 ILE A O 1
ATOM 1092 N N . CYS A 1 142 ? -5.141 -11.054 18.956 1.00 85.81 142 CYS A N 1
ATOM 1093 C CA . CYS A 1 142 ? -5.662 -10.434 20.170 1.00 85.81 142 CYS A CA 1
ATOM 1094 C C . CYS A 1 142 ? -6.922 -11.132 20.714 1.00 85.81 142 CYS A C 1
ATOM 1096 O O . CYS A 1 142 ? -7.427 -10.728 21.761 1.00 85.81 142 CYS A O 1
ATOM 1098 N N . GLY A 1 143 ? -7.435 -12.163 20.031 1.00 83.19 143 GLY A N 1
ATOM 1099 C CA . GLY A 1 143 ? -8.607 -12.929 20.462 1.00 83.19 143 GLY A CA 1
ATOM 1100 C C . GLY A 1 143 ? -9.908 -12.120 20.489 1.00 83.19 143 GLY A C 1
ATOM 1101 O O . GLY A 1 143 ? -10.818 -12.443 21.250 1.00 83.19 143 GLY A O 1
ATOM 1102 N N . VAL A 1 144 ? -9.997 -11.051 19.694 1.00 78.25 144 VAL A N 1
ATOM 1103 C CA . VAL A 1 144 ? -11.126 -10.099 19.711 1.00 78.25 144 VAL A CA 1
ATOM 1104 C C . VAL A 1 144 ? -12.201 -10.384 18.656 1.00 78.25 144 VAL A C 1
ATOM 1106 O O . VAL A 1 144 ? -13.229 -9.704 18.628 1.00 78.25 144 VAL A O 1
ATOM 1109 N N . GLY A 1 145 ? -12.038 -11.455 17.873 1.00 68.25 145 GLY A N 1
ATOM 1110 C CA . GLY A 1 145 ? -13.044 -11.950 16.928 1.00 68.25 145 GLY A CA 1
ATOM 1111 C C . GLY A 1 145 ? -13.416 -10.915 15.863 1.00 68.25 145 GLY A C 1
ATOM 1112 O O . GLY A 1 145 ? -12.580 -10.124 15.437 1.00 68.25 145 GLY A O 1
ATOM 1113 N N . GLU A 1 146 ? -14.687 -10.884 15.450 1.00 59.22 146 GLU A N 1
ATOM 1114 C CA . GLU A 1 146 ? -15.195 -9.939 14.438 1.00 59.22 146 GLU A CA 1
ATOM 1115 C C . GLU A 1 146 ? -15.266 -8.474 14.911 1.00 59.22 146 GLU A C 1
ATOM 1117 O O . GLU A 1 146 ? -15.705 -7.614 14.145 1.00 59.22 146 GLU A O 1
ATOM 1122 N N . ARG A 1 147 ? -14.850 -8.143 16.147 1.00 62.00 147 ARG A N 1
ATOM 1123 C CA . ARG A 1 147 ? -14.850 -6.747 16.610 1.00 62.00 147 ARG A CA 1
ATOM 1124 C C . ARG A 1 147 ? -13.936 -5.905 15.719 1.00 62.00 147 ARG A C 1
ATOM 1126 O O . ARG A 1 147 ? -12.754 -6.182 15.533 1.00 62.00 147 ARG A O 1
ATOM 1133 N N . ILE A 1 148 ? -14.549 -4.890 15.121 1.00 71.12 148 ILE A N 1
ATOM 1134 C CA . ILE A 1 148 ? -14.063 -4.210 13.926 1.00 71.12 148 ILE A CA 1
ATOM 1135 C C . ILE A 1 148 ? -13.062 -3.120 14.316 1.00 71.12 148 ILE A C 1
ATOM 1137 O O . ILE A 1 148 ? -13.463 -2.022 14.689 1.00 71.12 148 ILE A O 1
ATOM 1141 N N . ILE A 1 149 ? -11.763 -3.398 14.174 1.00 84.19 149 ILE A N 1
ATOM 1142 C CA . ILE A 1 149 ? -10.765 -2.325 14.054 1.00 84.19 149 ILE A CA 1
ATOM 1143 C C . ILE A 1 149 ? -11.152 -1.503 12.822 1.00 84.19 149 ILE A C 1
ATOM 1145 O O . ILE A 1 149 ? -11.300 -2.053 11.726 1.00 84.19 149 ILE A O 1
ATOM 1149 N N . THR A 1 150 ? -11.368 -0.203 13.005 1.00 88.50 150 THR A N 1
ATOM 1150 C CA . THR A 1 150 ? -11.777 0.675 11.902 1.00 88.50 150 THR A CA 1
ATOM 1151 C C . THR A 1 150 ? -10.608 0.855 10.938 1.00 88.50 150 THR A C 1
ATOM 1153 O O . THR A 1 150 ? -9.472 1.035 11.379 1.00 88.50 150 THR A O 1
ATOM 1156 N N . ILE A 1 151 ? -10.879 0.784 9.634 1.00 91.88 151 ILE A N 1
ATOM 1157 C CA . ILE A 1 151 ? -9.906 1.099 8.584 1.00 91.88 151 ILE A CA 1
ATOM 1158 C C . ILE A 1 151 ? -10.297 2.446 7.985 1.00 91.88 151 ILE A C 1
ATOM 1160 O O . ILE A 1 151 ? -11.451 2.620 7.605 1.00 91.88 151 ILE A O 1
ATOM 1164 N N . THR A 1 152 ? -9.347 3.367 7.874 1.00 92.81 152 THR A N 1
ATOM 1165 C CA . THR A 1 152 ? -9.540 4.673 7.237 1.00 92.81 152 THR A CA 1
ATOM 1166 C C . THR A 1 152 ? -8.529 4.836 6.108 1.00 92.81 152 THR A C 1
ATOM 1168 O O . THR A 1 152 ? -7.327 4.636 6.312 1.00 92.81 152 THR A O 1
ATOM 1171 N N . ALA A 1 153 ? -9.003 5.179 4.913 1.00 93.62 153 ALA A N 1
ATOM 1172 C CA . ALA A 1 153 ? -8.156 5.356 3.739 1.00 93.62 153 ALA A CA 1
ATOM 1173 C C . ALA A 1 153 ? -7.942 6.834 3.398 1.00 93.62 153 ALA A C 1
ATOM 1175 O O . ALA A 1 153 ? -8.859 7.650 3.441 1.00 93.62 153 ALA A O 1
ATOM 1176 N N . PHE A 1 154 ? -6.716 7.168 3.013 1.00 92.69 154 PHE A N 1
ATOM 1177 C CA . PHE A 1 154 ? -6.294 8.500 2.611 1.00 92.69 154 PHE A CA 1
ATOM 1178 C C . PHE A 1 154 ? -5.778 8.450 1.177 1.00 92.69 154 PHE A C 1
ATOM 1180 O O . PHE A 1 154 ? -4.856 7.696 0.863 1.00 92.69 154 PHE A O 1
ATOM 1187 N N . ILE A 1 155 ? -6.396 9.269 0.330 1.00 90.81 155 ILE A N 1
ATOM 1188 C CA . ILE A 1 155 ? -6.115 9.400 -1.102 1.00 90.81 155 ILE A CA 1
ATOM 1189 C C . ILE A 1 155 ? -6.028 10.897 -1.396 1.00 90.81 155 ILE A C 1
ATOM 1191 O O . ILE A 1 155 ? -6.799 11.682 -0.832 1.00 90.81 155 ILE A O 1
ATOM 1195 N N . ASP A 1 156 ? -5.106 11.305 -2.258 1.00 87.31 156 ASP A N 1
ATOM 1196 C CA . ASP A 1 156 ? -4.936 12.699 -2.670 1.00 87.31 156 ASP A CA 1
ATOM 1197 C C . ASP A 1 156 ? -5.787 13.067 -3.906 1.00 87.31 156 ASP A C 1
ATOM 1199 O O . ASP A 1 156 ? -6.218 14.220 -4.042 1.00 87.31 156 ASP A O 1
ATOM 1203 N N . ASP A 1 157 ? -6.115 12.093 -4.763 1.00 87.19 157 ASP A N 1
ATOM 1204 C CA . ASP A 1 157 ? -6.974 12.287 -5.929 1.00 87.19 157 ASP A CA 1
ATOM 1205 C C . ASP A 1 157 ? -8.460 12.445 -5.554 1.00 87.19 157 ASP A C 1
ATOM 1207 O O . ASP A 1 157 ? -9.185 11.516 -5.160 1.00 87.19 157 ASP A O 1
ATOM 1211 N N . LYS A 1 158 ? -8.960 13.664 -5.772 1.00 86.94 158 LYS A N 1
ATOM 1212 C CA . LYS A 1 158 ? -10.381 14.005 -5.629 1.00 86.94 158 LYS A CA 1
ATOM 1213 C C . LYS A 1 158 ? -11.259 13.202 -6.581 1.00 86.94 158 LYS A C 1
ATOM 1215 O O . LYS A 1 158 ? -12.380 12.864 -6.211 1.00 86.94 158 LYS A O 1
ATOM 1220 N N . SER A 1 159 ? -10.756 12.868 -7.767 1.00 86.50 159 SER A N 1
ATOM 1221 C CA . SER A 1 159 ? -11.519 12.170 -8.804 1.00 86.50 159 SER A CA 1
ATOM 1222 C C . SER A 1 159 ? -11.931 10.774 -8.337 1.00 86.50 159 SER A C 1
ATOM 1224 O O . SER A 1 159 ? -13.076 10.372 -8.540 1.00 86.50 159 SER A O 1
ATOM 1226 N N . VAL A 1 160 ? -11.032 10.056 -7.651 1.00 86.88 160 VAL A N 1
ATOM 1227 C CA . VAL A 1 160 ? -11.336 8.753 -7.033 1.00 86.88 160 VAL A CA 1
ATOM 1228 C C . VAL A 1 160 ? -12.372 8.915 -5.927 1.00 86.88 160 VAL A C 1
ATOM 1230 O O . VAL A 1 160 ? -13.369 8.196 -5.901 1.00 86.88 160 VAL A O 1
ATOM 1233 N N . THR A 1 161 ? -12.187 9.902 -5.050 1.00 87.12 161 THR A N 1
ATOM 1234 C CA . THR A 1 161 ? -13.118 10.163 -3.941 1.00 87.12 161 THR A CA 1
ATOM 1235 C C . THR A 1 161 ? -14.528 10.495 -4.443 1.00 87.12 161 THR A C 1
ATOM 1237 O O . THR A 1 161 ? -15.526 10.038 -3.882 1.00 87.12 161 THR A O 1
ATOM 1240 N N . GLU A 1 162 ? -14.629 11.287 -5.509 1.00 86.88 162 GLU A N 1
ATOM 1241 C CA . GLU A 1 162 ? -15.894 11.609 -6.167 1.00 86.88 162 GLU A CA 1
ATOM 1242 C C . GLU A 1 162 ? -16.501 10.381 -6.844 1.00 86.88 162 GLU A C 1
ATOM 1244 O O . GLU A 1 162 ? -17.703 10.159 -6.717 1.00 86.88 162 GLU A O 1
ATOM 124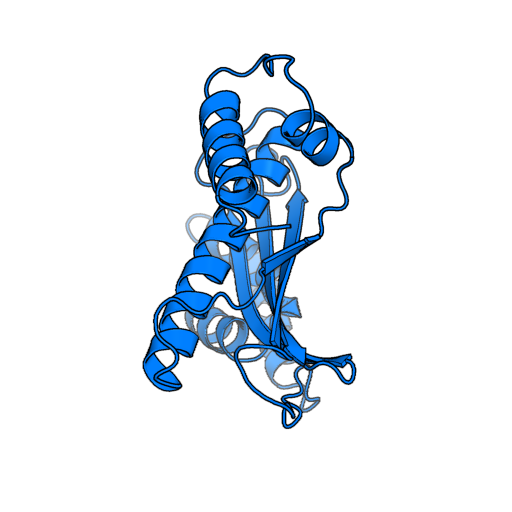9 N N . ALA A 1 163 ? -15.694 9.551 -7.508 1.00 86.19 163 ALA A N 1
ATOM 1250 C CA . ALA A 1 163 ? -16.166 8.328 -8.148 1.00 86.19 163 ALA A CA 1
ATOM 1251 C C . ALA A 1 163 ? -16.711 7.300 -7.140 1.00 86.19 163 ALA A C 1
ATOM 1253 O O . ALA A 1 163 ? -17.698 6.637 -7.444 1.00 86.19 163 ALA A O 1
ATOM 1254 N N . LEU A 1 164 ? -16.136 7.220 -5.935 1.00 85.75 164 LEU A N 1
ATOM 1255 C CA . LEU A 1 164 ? -16.627 6.362 -4.846 1.00 85.75 164 LEU A CA 1
ATOM 1256 C C . LEU A 1 164 ? -17.952 6.858 -4.242 1.00 85.75 164 LEU A C 1
ATOM 1258 O O . LEU A 1 164 ? -18.776 6.061 -3.800 1.00 85.75 164 LEU A O 1
ATOM 1262 N N . LYS A 1 165 ? -18.176 8.178 -4.215 1.00 84.62 165 LYS A N 1
ATOM 1263 C CA . LYS A 1 165 ? -19.405 8.791 -3.667 1.00 84.62 165 LYS A CA 1
ATOM 1264 C C . LYS A 1 165 ? -20.519 8.948 -4.703 1.00 84.62 165 LYS A C 1
ATOM 1266 O O . LYS A 1 165 ? -21.682 9.126 -4.343 1.00 84.62 165 LYS A O 1
ATOM 1271 N N . SER A 1 166 ? -20.168 8.949 -5.983 1.00 83.12 166 SER A N 1
ATOM 1272 C CA . SER A 1 166 ? -21.078 9.209 -7.092 1.00 83.12 166 SER A CA 1
ATOM 1273 C C . SER A 1 166 ? -21.812 7.946 -7.535 1.00 83.12 166 SER A C 1
ATOM 1275 O O . SER A 1 166 ? -21.251 6.860 -7.604 1.00 83.12 166 SER A O 1
ATOM 1277 N N . THR A 1 167 ? -23.071 8.101 -7.938 1.00 71.00 167 THR A N 1
ATOM 1278 C CA . THR A 1 167 ? -23.842 7.060 -8.639 1.00 71.00 167 THR A CA 1
ATOM 1279 C C . THR A 1 167 ? -23.584 7.041 -10.148 1.00 71.00 167 THR A C 1
ATOM 1281 O O . THR A 1 167 ? -24.090 6.166 -10.854 1.00 71.00 167 THR A O 1
ATOM 1284 N N . LYS A 1 168 ? -22.808 8.000 -10.679 1.00 74.19 168 LYS A N 1
ATOM 1285 C CA . LYS A 1 168 ? -22.458 8.041 -12.104 1.00 74.19 168 LYS A CA 1
ATOM 1286 C C . LYS A 1 168 ? -21.412 6.980 -12.419 1.00 74.19 168 LYS A C 1
ATOM 1288 O O . LYS A 1 168 ? -20.342 6.944 -11.823 1.00 74.19 168 LYS A O 1
ATOM 1293 N N . LEU A 1 169 ? -21.711 6.157 -13.417 1.00 73.25 169 LEU A N 1
ATOM 1294 C CA . LEU A 1 169 ? -20.798 5.124 -13.887 1.00 73.25 169 LEU A CA 1
ATOM 1295 C C . LEU A 1 169 ? -19.565 5.750 -14.547 1.00 73.25 169 LEU A C 1
ATOM 1297 O O . LEU A 1 169 ? -19.695 6.557 -15.467 1.00 73.25 169 LEU A O 1
ATOM 1301 N N . VAL A 1 170 ? -18.379 5.311 -14.130 1.00 78.31 170 VAL A N 1
ATOM 1302 C CA . VAL A 1 170 ? -17.111 5.674 -14.778 1.00 78.31 170 VAL A CA 1
ATOM 1303 C C . VAL A 1 170 ? -17.073 5.121 -16.202 1.00 78.31 170 VAL A C 1
ATOM 1305 O O . VAL A 1 170 ? -17.615 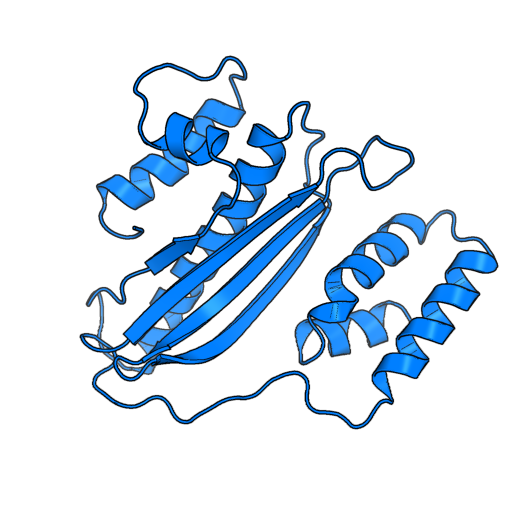4.053 -16.465 1.00 78.31 170 VAL A O 1
ATOM 1308 N N . GLU A 1 171 ? -16.477 5.820 -17.162 1.00 75.62 171 GLU A N 1
ATOM 1309 C CA . GLU A 1 171 ? -16.508 5.391 -18.570 1.00 75.62 171 GLU A CA 1
ATOM 1310 C C . GLU A 1 171 ? -15.809 4.042 -18.803 1.00 75.62 171 GLU A C 1
ATOM 1312 O O . GLU A 1 171 ? -16.314 3.199 -19.551 1.00 75.62 171 GLU A O 1
ATOM 1317 N N . ASP A 1 172 ? -14.697 3.797 -18.105 1.00 82.44 172 ASP A N 1
ATOM 1318 C CA . ASP A 1 172 ? -13.962 2.537 -18.187 1.00 82.44 172 ASP A CA 1
ATOM 1319 C C . ASP A 1 172 ? -14.719 1.407 -17.471 1.00 82.44 172 ASP A C 1
ATOM 1321 O O . ASP A 1 172 ? -14.870 1.388 -16.249 1.00 82.44 172 ASP A O 1
ATOM 1325 N N . LYS A 1 173 ? -15.176 0.424 -18.256 1.00 84.69 173 LYS A N 1
ATOM 1326 C CA . LYS A 1 173 ? -15.931 -0.737 -17.770 1.00 84.69 173 LYS A CA 1
ATOM 1327 C C . LYS A 1 173 ? -15.166 -1.582 -16.753 1.00 84.69 173 LYS A C 1
ATOM 1329 O O . LYS A 1 173 ? -15.812 -2.200 -15.917 1.00 84.69 173 LYS A O 1
ATOM 1334 N N . ARG A 1 174 ? -13.833 -1.654 -16.838 1.00 84.00 174 ARG A N 1
ATOM 1335 C CA . ARG A 1 174 ? -13.029 -2.446 -15.896 1.00 84.00 174 ARG A CA 1
ATOM 1336 C C . ARG A 1 174 ? -12.892 -1.725 -14.568 1.00 84.00 174 ARG A C 1
ATOM 1338 O O . ARG A 1 174 ? -13.158 -2.327 -13.539 1.00 84.00 174 ARG A O 1
ATOM 1345 N N . LEU A 1 175 ? -12.598 -0.428 -14.618 1.00 86.25 175 LEU A N 1
ATOM 1346 C CA . LEU A 1 175 ? -12.514 0.418 -13.429 1.00 86.25 175 LEU A CA 1
ATOM 1347 C C . LEU A 1 175 ? -13.822 0.421 -12.620 1.00 86.25 175 LEU A C 1
ATOM 1349 O O . LEU A 1 175 ? -13.784 0.530 -11.402 1.00 86.25 175 LEU A O 1
ATOM 1353 N N . ARG A 1 176 ? -14.983 0.238 -13.266 1.00 86.69 176 ARG A N 1
ATOM 1354 C CA . ARG A 1 176 ? -16.264 0.067 -12.553 1.00 86.69 176 ARG A CA 1
ATOM 1355 C C . ARG A 1 176 ? -16.265 -1.114 -11.587 1.00 86.69 176 ARG A C 1
ATOM 1357 O O . ARG A 1 176 ? -16.915 -1.015 -10.557 1.00 86.69 176 ARG A O 1
ATOM 1364 N N . ILE A 1 177 ? -15.607 -2.219 -11.938 1.00 87.88 177 ILE A N 1
ATOM 1365 C CA . ILE A 1 177 ? -15.549 -3.421 -11.096 1.00 87.88 177 ILE A CA 1
ATOM 1366 C C . ILE A 1 177 ? -14.707 -3.117 -9.858 1.00 87.88 177 ILE A C 1
ATOM 1368 O O . ILE A 1 177 ? -15.154 -3.360 -8.743 1.00 87.88 177 ILE A O 1
ATOM 1372 N N . ASP A 1 178 ? -13.543 -2.506 -10.074 1.00 87.88 178 ASP A N 1
ATOM 1373 C CA . ASP A 1 178 ? -12.603 -2.137 -9.015 1.00 87.88 178 ASP A CA 1
ATOM 1374 C C . ASP A 1 178 ? -13.255 -1.129 -8.040 1.00 87.88 178 ASP A C 1
ATOM 1376 O O . ASP A 1 178 ? -13.275 -1.330 -6.829 1.00 87.88 178 ASP A O 1
ATOM 1380 N N . ILE A 1 179 ? -13.918 -0.093 -8.568 1.00 89.06 179 ILE A N 1
ATOM 1381 C CA . ILE A 1 179 ? -14.670 0.888 -7.765 1.00 89.06 179 ILE A CA 1
ATOM 1382 C C . ILE A 1 179 ? -15.833 0.232 -7.017 1.00 89.06 179 ILE A C 1
ATOM 1384 O O . ILE A 1 179 ? -16.062 0.556 -5.855 1.00 89.06 179 ILE A O 1
ATOM 1388 N N . ALA A 1 180 ? -16.573 -0.683 -7.650 1.00 88.19 180 ALA A N 1
ATOM 1389 C CA . ALA A 1 180 ? -17.684 -1.368 -6.997 1.00 88.19 180 ALA A CA 1
ATOM 1390 C C . ALA A 1 180 ? -17.216 -2.200 -5.794 1.00 88.19 180 ALA A C 1
ATOM 1392 O O . ALA A 1 180 ? -17.880 -2.166 -4.760 1.00 88.19 180 ALA A O 1
ATOM 1393 N N . ALA A 1 181 ? -16.063 -2.870 -5.898 1.00 89.06 181 ALA A N 1
ATOM 1394 C CA . ALA A 1 181 ? -15.470 -3.615 -4.790 1.00 89.06 181 ALA A CA 1
ATOM 1395 C C . ALA A 1 181 ? -15.117 -2.694 -3.608 1.00 89.06 181 ALA A C 1
ATOM 1397 O O . ALA A 1 181 ? -15.444 -2.995 -2.461 1.00 89.06 181 ALA A O 1
ATOM 1398 N N . ILE A 1 182 ? -14.526 -1.526 -3.877 1.00 89.94 182 ILE A N 1
ATOM 1399 C CA . ILE A 1 182 ? -14.214 -0.539 -2.830 1.00 89.94 182 ILE A CA 1
ATOM 1400 C C . ILE A 1 182 ? -15.504 0.026 -2.213 1.00 89.94 182 ILE A C 1
ATOM 1402 O O . ILE A 1 182 ? -15.614 0.144 -0.993 1.00 89.94 182 ILE A O 1
ATOM 1406 N N . CYS A 1 183 ? -16.517 0.328 -3.030 1.00 87.38 183 CYS A N 1
ATOM 1407 C CA . CYS A 1 183 ? -17.820 0.778 -2.542 1.00 87.38 183 CYS A CA 1
ATOM 1408 C C . CYS A 1 183 ? -18.496 -0.267 -1.646 1.00 87.38 183 CYS A C 1
ATOM 1410 O O . CYS A 1 183 ? -19.091 0.102 -0.636 1.00 87.38 183 CYS A O 1
ATOM 1412 N N . GLU A 1 184 ? -18.389 -1.555 -1.971 1.00 88.56 184 GLU A N 1
ATOM 1413 C CA . GLU A 1 184 ? -18.890 -2.645 -1.130 1.00 88.56 184 GLU A CA 1
ATOM 1414 C C . GLU A 1 184 ? -18.181 -2.673 0.235 1.00 88.56 184 GLU A C 1
ATOM 1416 O O . GLU A 1 184 ? -18.838 -2.783 1.273 1.00 88.56 184 GLU A O 1
ATOM 1421 N N . MET A 1 185 ? -16.856 -2.484 0.268 1.00 87.31 185 MET A N 1
ATOM 1422 C CA . MET A 1 185 ? -16.095 -2.389 1.524 1.00 87.31 185 MET A CA 1
ATOM 1423 C C . MET A 1 185 ? -16.555 -1.213 2.400 1.00 87.31 185 MET A C 1
ATOM 1425 O O . MET A 1 185 ? -16.649 -1.348 3.625 1.00 87.31 185 MET A O 1
ATOM 1429 N N . ILE A 1 186 ? -16.876 -0.076 1.777 1.00 86.94 186 ILE A N 1
ATOM 1430 C CA . ILE A 1 186 ? -17.402 1.112 2.461 1.00 86.94 186 ILE A CA 1
ATOM 1431 C C . ILE A 1 186 ? -18.830 0.854 2.971 1.00 86.94 186 ILE A C 1
ATOM 1433 O O . ILE A 1 186 ? -19.137 1.149 4.124 1.00 86.94 186 ILE A O 1
ATOM 1437 N N . GLN A 1 187 ? -19.703 0.259 2.151 1.00 84.50 187 GLN A N 1
ATOM 1438 C CA . GLN A 1 187 ? -21.094 -0.050 2.517 1.00 84.50 187 GLN A CA 1
ATOM 1439 C C . GLN A 1 187 ? -21.189 -1.044 3.678 1.00 84.50 187 GLN A C 1
ATOM 1441 O O . GLN A 1 187 ? -22.025 -0.879 4.567 1.00 84.50 187 GLN A O 1
ATOM 1446 N N . ASN A 1 188 ? -20.287 -2.025 3.719 1.00 81.56 188 ASN A N 1
ATOM 1447 C CA . ASN A 1 188 ? -20.173 -2.977 4.821 1.00 81.56 188 ASN A CA 1
ATOM 1448 C C . ASN A 1 188 ? -19.554 -2.362 6.097 1.00 81.56 188 ASN A C 1
ATOM 1450 O O . ASN A 1 188 ? -19.333 -3.074 7.076 1.00 81.56 188 ASN A O 1
ATOM 1454 N N . ASN A 1 189 ? -19.286 -1.047 6.115 1.00 76.44 189 ASN A N 1
ATOM 1455 C CA . ASN A 1 189 ? -18.633 -0.310 7.204 1.00 76.44 189 ASN A CA 1
ATOM 1456 C C . ASN A 1 189 ? -17.267 -0.890 7.604 1.00 76.44 189 ASN A C 1
ATOM 1458 O O . ASN A 1 189 ? -16.836 -0.756 8.753 1.00 76.44 189 ASN A O 1
ATOM 1462 N N . TYR A 1 190 ? -16.572 -1.544 6.672 1.00 73.25 190 TYR A N 1
ATOM 1463 C CA . TYR A 1 190 ? -15.221 -2.030 6.928 1.00 73.25 190 TYR A CA 1
ATOM 1464 C C . TYR A 1 190 ? -14.174 -0.932 6.783 1.00 73.25 190 TYR A C 1
ATOM 1466 O O . TYR A 1 190 ? -13.158 -0.994 7.475 1.00 73.25 190 TYR A O 1
ATOM 1474 N N . VAL A 1 191 ? -14.442 0.042 5.911 1.00 79.38 191 VAL A N 1
ATOM 1475 C CA . VAL A 1 191 ? -13.526 1.112 5.511 1.00 79.38 191 VAL A CA 1
ATOM 1476 C C . VAL A 1 191 ? -14.252 2.460 5.553 1.00 79.38 191 VAL A C 1
ATOM 1478 O O . VAL A 1 191 ? -15.434 2.534 5.209 1.00 79.38 191 VAL A O 1
ATOM 1481 N N . ARG A 1 192 ? -13.545 3.511 5.973 1.00 74.88 192 ARG A N 1
ATOM 1482 C CA . ARG A 1 192 ? -13.983 4.911 5.970 1.00 74.88 192 ARG A CA 1
ATOM 1483 C C . ARG A 1 192 ? -13.100 5.788 5.095 1.00 74.88 192 ARG A C 1
ATOM 1485 O O . ARG A 1 192 ? -11.879 5.519 5.029 1.00 74.88 192 ARG A O 1
#

Foldseek 3Di:
DLVVVVVLCFPFNVVCQVVSQQLVVCVVPDDPVSVVSVVVVVVVSPPPDRPFDDDDADDDQLPFKAKEKEKAKDQQPHDNRFWIKIKMWIWMAGNVGDIGTDGIHIHTDPDGDDDRLLRRLSSQLVRLVVRVVVQVVVCVVVVVPVRAREYEYDYPDPVNVCLLVDPDQDPDPVSSVSSVVVNVCVVVRNYD

Solvent-accessible surface area (backbone atoms only — not comparable to full-atom values): 10744 Å² total; per-residue (Å²): 107,72,68,58,51,47,55,46,25,72,72,63,32,68,89,46,27,60,60,51,41,57,54,59,74,34,66,90,74,64,50,73,68,54,52,54,51,52,52,52,54,54,54,59,67,69,54,88,71,81,84,67,64,76,64,89,71,58,79,52,68,62,80,28,31,38,35,37,28,41,31,47,41,45,69,36,78,36,78,92,51,61,31,27,39,20,29,23,39,32,30,39,31,21,73,88,65,51,56,28,77,77,49,65,52,46,42,68,47,93,61,78,67,93,47,54,56,53,36,32,50,50,17,38,48,56,31,49,52,52,46,54,53,51,50,52,52,52,19,62,76,69,70,54,58,89,55,66,50,46,31,38,65,46,70,84,59,62,67,44,57,47,53,66,74,44,90,67,80,61,88,52,73,66,54,43,54,59,48,49,55,53,41,49,40,39,74,71,67,52,40,84

Nearest PDB structures (foldseek):
  6dt6-assembly1_A  TM=3.100E-01  e=7.525E-03  Yersinia pestis
  1qz0-assembly1_A  TM=3.452E-01  e=1.710E-02  Yersinia pestis
  4zi4-assembly1_A  TM=2.939E-01  e=7.065E-03  Yersinia enterocolitica
  4zn5-assembly1_A  TM=2.846E-01  e=1.710E-02  Yersinia enterocolitica
  6dr7-assembly1_A  TM=2.849E-01  e=3.017E-02  Yersinia pestis